Protein 1D7O (pdb70)

Foldseek 3Di:
DDALAQAVAEEEQEDDLDLADLSNLLQLLLVLNHYAAEYEHEQVRPPVRVVCVVVCVCVVSQQHPVRDGGDHNYYHYADLLAADDVRDDVVVCVDPSVVPDDLHHLLSSLVVVCVVPNAGQEYEAEDFDFPPQQDAAVPADPVRQVVRQSGQAVSVVSNCVNRLVRHAALGEYEYEAACLLPDPDPRRHSNNSVNRVNNLQVQLVVCVVSCVVRNYAGEYEHEFQEDAADPDQDDRSNVRQVQLQQFAPDRDGAYSNLVSNVVSCCRGSVVSVDHSYYHYSRSRNVVDDDRPPDPVD

CATH classification: 3.40.50.720

InterPro domains:
  IPR002347 Short-chain dehydrogenase/reductase SDR [PF13561] (188-369)
  IPR002347 Short-chain dehydrogenase/reductase SDR [PR00081] (201-212)
  IPR002347 Short-chain dehydrogenase/reductase SDR [PR00081] (275-294)
  IPR002347 Short-chain dehydrogenase/reductase SDR [PR00081] (297-314)
  IPR002347 Short-chain dehydrogenase/reductase SDR [PR00081] (332-352)
  IPR014358 Enoyl-[acyl-carrier-protein] reductase (NADH) [PTHR43159] (1-382)
  IPR014358 Enoyl-[acyl-carrier-protein] reductase (NADH) [cd05372] (91-372)
  IPR036291 NAD(P)-binding domain superfamily [SSF51735] (90-371)

B-factor: mean 30.5, std 16.6, range [10.89, 100.0]

Nearest PDB structures (foldseek):
  1d7o-assembly1_A  TM=1.003E+00  e=2.156E-63  Brassica napus
  1cwu-assembly1_A  TM=9.772E-01  e=2.150E-55  Brassica napus
  4o1m-assembly2_F  TM=9.729E-01  e=1.787E-46  Toxoplasma gondii
  4q9n-assembly1_D  TM=9.718E-01  e=5.002E-44  Chlamydia trachomatis F/11-96
  2oos-assembly1_A-2  TM=9.674E-01  e=8.104E-38  Plasmodium falciparum

Structure (mmCIF, N/CA/C/O backbone):
data_1D7O
#
_entry.id   1D7O
#
_cell.length_a   70.5
_cell.length_b   70.5
_cell.length_c   118.0
_cell.angle_alpha   90
_cell.angle_beta   90
_cell.angle_gamma   90
#
_symmetry.space_group_name_H-M   'P 42 21 2'
#
loop_
_entity.id
_entity.type
_entity.pdbx_description
1 polymer 'ENOYL-[ACYL-CARRIER PROTEIN] REDUCTASE (NADH) PRECURSOR'
2 non-polymer NICOTINAMIDE-ADENINE-DINUCLEOTIDE
3 non-polymer TRICLOSAN
4 water water
#
loop_
_atom_site.group_PDB
_atom_site.id
_atom_site.type_symbol
_atom_site.label_atom_id
_atom_site.label_alt_id
_atom_site.label_comp_id
_atom_site.label_asym_id
_atom_site.label_entity_id
_atom_site.label_seq_id
_atom_site.pdbx_PDB_ins_code
_atom_site.Cartn_x
_atom_site.Cartn_y
_atom_site.Cartn_z
_atom_site.occupancy
_atom_site.B_iso_or_equiv
_atom_site.auth_seq_id
_atom_site.auth_comp_id
_atom_site.auth_asym_id
_atom_site.auth_atom_id
_atom_site.pdbx_PDB_model_num
ATOM 1 N N . GLY A 1 1 ? 26.184 24.260 63.825 1.00 80.00 11 GLY A N 1
ATOM 2 C CA . GLY A 1 1 ? 27.176 23.207 64.058 1.00 75.34 11 GLY A CA 1
ATOM 3 C C . GLY A 1 1 ? 26.665 21.874 63.519 1.00 63.02 11 GLY A C 1
ATOM 4 O O . GLY A 1 1 ? 27.390 20.861 63.532 1.00 64.31 11 GLY A O 1
ATOM 5 N N . LEU A 1 2 ? 25.459 21.886 63.137 1.00 42.63 12 LEU A N 1
ATOM 6 C CA . LEU A 1 2 ? 24.802 20.712 62.546 1.00 34.06 12 LEU A CA 1
ATOM 7 C C . LEU A 1 2 ? 24.123 21.101 61.240 1.00 33.39 12 LEU A C 1
ATOM 8 O O . LEU A 1 2 ? 22.897 21.271 61.179 1.00 30.06 12 LEU A O 1
ATOM 13 N N . PRO A 1 3 ? 24.871 21.250 60.155 1.00 30.21 13 PRO A N 1
ATOM 14 C CA . PRO A 1 3 ? 24.335 21.655 58.887 1.00 27.93 13 PRO A CA 1
ATOM 15 C C . PRO A 1 3 ? 24.006 20.477 58.033 1.00 23.76 13 PRO A C 1
ATOM 16 O O . PRO A 1 3 ? 24.713 19.428 58.124 1.00 24.32 13 PRO A O 1
ATOM 20 N N . ILE A 1 4 ? 22.959 20.658 57.259 1.00 22.03 14 ILE A N 1
ATOM 21 C CA . ILE A 1 4 ? 22.609 19.701 56.218 1.00 25.47 14 ILE A CA 1
ATOM 22 C C . ILE A 1 4 ? 23.513 20.093 55.060 1.00 28.01 14 ILE A C 1
ATOM 23 O O . ILE A 1 4 ? 23.189 20.992 54.276 1.00 25.06 14 ILE A O 1
ATOM 28 N N . ASP A 1 5 ? 24.642 19.427 55.011 1.00 23.25 15 ASP A N 1
ATOM 29 C CA . ASP A 1 5 ? 25.715 19.759 54.067 1.00 23.74 15 ASP A CA 1
ATOM 30 C C . ASP A 1 5 ? 25.702 18.884 52.811 1.00 29.03 15 ASP A C 1
ATOM 31 O O . ASP A 1 5 ? 26.040 17.695 52.856 1.00 30.35 15 ASP A O 1
ATOM 36 N N . LEU A 1 6 ? 25.336 19.514 51.702 1.00 28.08 16 LEU A N 1
ATOM 37 C CA . LEU A 1 6 ? 25.264 18.839 50.392 1.00 21.97 16 LEU A CA 1
ATOM 38 C C . LEU A 1 6 ? 26.284 19.422 49.404 1.00 34.65 16 LEU A C 1
ATOM 39 O O . LEU A 1 6 ? 26.187 19.216 48.186 1.00 28.52 16 LEU A O 1
ATOM 44 N N . ARG A 1 7 ? 27.247 20.143 49.943 1.00 31.47 17 ARG A N 1
ATOM 45 C CA . ARG A 1 7 ? 28.301 20.770 49.130 1.00 31.88 17 ARG A CA 1
ATOM 46 C C . ARG A 1 7 ? 29.117 19.694 48.408 1.00 31.65 17 ARG A C 1
ATOM 47 O O . ARG A 1 7 ? 29.526 18.691 49.012 1.00 29.16 17 ARG A O 1
ATOM 55 N N . GLY A 1 8 ? 29.343 19.914 47.130 1.00 30.51 18 GLY A N 1
ATOM 56 C CA . GLY A 1 8 ? 30.077 18.939 46.374 1.00 28.80 18 GLY A CA 1
ATOM 57 C C . GLY A 1 8 ? 29.128 17.851 45.901 1.00 34.01 18 GLY A C 1
ATOM 58 O O . GLY A 1 8 ? 29.573 16.924 45.269 1.00 40.08 18 GLY A O 1
ATOM 59 N N . LYS A 1 9 ? 27.834 17.921 46.211 1.00 26.52 19 LYS A N 1
ATOM 60 C CA . LYS A 1 9 ? 26.908 16.873 45.744 1.00 21.80 19 LYS A CA 1
ATOM 61 C C . LYS A 1 9 ? 26.133 17.435 44.568 1.00 28.28 19 LYS A C 1
ATOM 62 O O . LYS A 1 9 ? 25.935 18.645 44.468 1.00 30.90 19 LYS A O 1
ATOM 68 N N . ARG A 1 10 ? 25.653 16.552 43.703 1.00 25.98 20 ARG A N 1
ATOM 69 C CA . ARG A 1 10 ? 24.899 16.966 42.527 1.00 24.06 20 ARG A CA 1
ATOM 70 C C . ARG A 1 10 ? 23.539 16.229 42.546 1.00 28.08 20 ARG A C 1
ATOM 71 O O . ARG A 1 10 ? 23.461 15.012 42.822 1.00 22.74 20 ARG A O 1
ATOM 79 N N . ALA A 1 11 ? 22.474 16.987 42.254 1.00 24.07 21 ALA A N 1
ATOM 80 C CA . ALA A 1 11 ? 21.118 16.452 42.284 1.00 21.36 21 ALA A CA 1
ATOM 81 C C . ALA A 1 11 ? 20.415 16.599 40.960 1.00 27.01 21 ALA A C 1
ATOM 82 O O . ALA A 1 11 ? 20.513 17.620 40.325 1.00 26.47 21 ALA A O 1
ATOM 84 N N . PHE A 1 12 ? 19.692 15.584 40.543 1.00 22.19 22 PHE A N 1
ATOM 85 C CA . PHE A 1 12 ? 18.948 15.736 39.310 1.00 21.25 22 PHE A CA 1
ATOM 86 C C . PHE A 1 12 ? 17.495 15.775 39.776 1.00 26.22 22 PHE A C 1
ATOM 87 O O . PHE A 1 12 ? 17.018 14.803 40.391 1.00 22.59 22 PHE A O 1
ATOM 95 N N . ILE A 1 13 ? 16.796 16.878 39.533 1.00 24.97 23 ILE A N 1
ATOM 96 C CA . ILE A 1 13 ? 15.392 16.976 39.955 1.00 21.06 23 ILE A CA 1
ATOM 97 C C . ILE A 1 13 ? 14.405 16.826 38.793 1.00 25.31 23 ILE A C 1
ATOM 98 O O . ILE A 1 13 ? 14.285 17.717 37.966 1.00 24.55 23 ILE A O 1
ATOM 103 N N . ALA A 1 14 ? 13.704 15.700 38.741 1.00 18.68 24 ALA A N 1
ATOM 104 C CA . ALA A 1 14 ? 12.731 15.445 37.686 1.00 17.96 24 ALA A CA 1
ATOM 105 C C . ALA A 1 14 ? 11.345 15.944 38.080 1.00 28.44 24 ALA A C 1
ATOM 106 O O . ALA A 1 14 ? 10.765 15.536 39.109 1.00 29.13 24 ALA A O 1
ATOM 108 N N . GLY A 1 15 ? 10.802 16.822 37.245 1.00 21.96 25 GLY A N 1
ATOM 109 C CA . GLY A 1 15 ? 9.481 17.362 37.502 1.00 24.58 25 GLY A CA 1
ATOM 110 C C . GLY A 1 15 ? 9.329 18.827 37.867 1.00 30.28 25 GLY A C 1
ATOM 111 O O . GLY A 1 15 ? 8.431 19.147 38.610 1.00 34.87 25 GLY A O 1
ATOM 112 N N . ILE A 1 16 ? 10.192 19.715 37.364 1.00 26.28 26 ILE A N 1
ATOM 113 C CA . ILE A 1 16 ? 10.053 21.137 37.650 1.00 23.11 26 ILE A CA 1
ATOM 114 C C . ILE A 1 16 ? 9.596 21.841 36.362 1.00 27.05 26 ILE A C 1
ATOM 115 O O . ILE A 1 16 ? 10.277 21.761 35.365 1.00 24.26 26 ILE A O 1
ATOM 120 N N . ALA A 1 17 ? 8.476 22.552 36.393 1.00 22.54 27 ALA A N 1
ATOM 121 C CA . ALA A 1 17 ? 7.990 23.230 35.185 1.00 27.38 27 ALA A CA 1
ATOM 122 C C . ALA A 1 17 ? 7.634 24.672 35.477 1.00 31.33 27 ALA A C 1
ATOM 123 O O . ALA A 1 17 ? 7.289 25.458 34.582 1.00 32.03 27 ALA A O 1
ATOM 125 N N . ASP A 1 18 ? 7.705 24.992 36.762 1.00 25.50 28 ASP A N 1
ATOM 126 C CA . ASP A 1 18 ? 7.405 26.319 37.260 1.00 26.88 28 ASP A CA 1
ATOM 127 C C . ASP A 1 18 ? 7.869 26.395 38.737 1.00 28.28 28 ASP A C 1
ATOM 128 O O . ASP A 1 18 ? 8.448 25.458 39.275 1.00 24.64 28 ASP A O 1
ATOM 133 N N . ASP A 1 19 ? 7.638 27.527 39.370 1.00 23.59 29 ASP A N 1
ATOM 134 C CA . ASP A 1 19 ? 8.063 27.689 40.732 1.00 27.55 29 ASP A CA 1
ATOM 135 C C . ASP A 1 19 ? 6.946 27.443 41.729 1.00 28.84 29 ASP A C 1
ATOM 136 O O . ASP A 1 19 ? 7.111 27.806 42.882 1.00 31.74 29 ASP A O 1
ATOM 141 N N . ASN A 1 20 ? 5.796 26.910 41.320 1.00 23.02 30 ASN A N 1
ATOM 142 C CA . ASN A 1 20 ? 4.699 26.717 42.294 1.00 26.62 30 ASN A CA 1
ATOM 143 C C . ASN A 1 20 ? 4.507 25.340 42.903 1.00 28.60 30 ASN A C 1
ATOM 144 O O . ASN A 1 20 ? 3.591 25.160 43.702 1.00 31.42 30 ASN A O 1
ATOM 149 N N . GLY A 1 21 ? 5.280 24.353 42.476 1.00 22.11 31 GLY A N 1
ATOM 150 C CA . GLY A 1 21 ? 5.071 22.994 43.003 1.00 23.55 31 GLY A CA 1
ATOM 151 C C . GLY A 1 21 ? 6.086 22.551 44.040 1.00 25.89 31 GLY A C 1
ATOM 152 O O . GLY A 1 21 ? 6.901 23.332 44.506 1.00 25.42 31 GLY A O 1
ATOM 153 N N . TYR A 1 22 ? 6.038 21.279 44.398 1.00 22.58 32 TYR A N 1
ATOM 154 C CA . TYR A 1 22 ? 6.994 20.783 45.385 1.00 22.61 32 TYR A CA 1
ATOM 155 C C . TYR A 1 22 ? 8.354 20.638 44.784 1.00 22.29 32 TYR A C 1
ATOM 156 O O . TYR A 1 22 ? 9.329 20.757 45.479 1.00 22.91 32 TYR A O 1
ATOM 165 N N . GLY A 1 23 ? 8.422 20.357 43.485 1.00 19.62 33 GLY A N 1
ATOM 166 C CA . GLY A 1 23 ? 9.733 20.171 42.818 1.00 20.95 33 GLY A CA 1
ATOM 167 C C . GLY A 1 23 ? 10.657 21.381 42.993 1.00 20.75 33 GLY A C 1
ATOM 168 O O . GLY A 1 23 ? 11.838 21.247 43.343 1.00 17.05 33 GLY A O 1
ATOM 169 N N . TRP A 1 24 ? 10.087 22.561 42.759 1.00 17.78 34 TRP A N 1
ATOM 170 C CA . TRP A 1 24 ? 10.821 23.813 42.900 1.00 19.84 34 TRP A CA 1
ATOM 171 C C . TRP A 1 24 ? 11.333 23.957 44.341 1.00 21.61 34 TRP A C 1
ATOM 172 O O . TRP A 1 24 ? 12.485 24.315 44.570 1.00 20.20 34 TRP A O 1
ATOM 183 N N . ALA A 1 25 ? 10.462 23.665 45.297 1.00 19.00 35 ALA A N 1
ATOM 184 C CA . ALA A 1 25 ? 10.815 23.775 46.715 1.00 21.60 35 ALA A CA 1
ATOM 185 C C . ALA A 1 25 ? 11.920 22.845 47.140 1.00 24.32 35 ALA A C 1
ATOM 186 O O . ALA A 1 25 ? 12.814 23.219 47.912 1.00 26.50 35 ALA A O 1
ATOM 188 N N . VAL A 1 26 ? 11.902 21.622 46.623 1.00 24.10 36 VAL A N 1
ATOM 189 C CA . VAL A 1 26 ? 12.962 20.682 46.991 1.00 19.40 36 VAL A CA 1
ATOM 190 C C . VAL A 1 26 ? 14.270 21.232 46.425 1.00 21.90 36 VAL A C 1
ATOM 191 O O . VAL A 1 26 ? 15.303 21.219 47.118 1.00 20.19 36 VAL A O 1
ATOM 195 N N . ALA A 1 27 ? 14.218 21.725 45.168 1.00 20.09 37 ALA A N 1
ATOM 196 C CA . ALA A 1 27 ? 15.427 22.267 44.511 1.00 20.62 37 ALA A CA 1
ATOM 197 C C . ALA A 1 27 ? 15.985 23.416 45.328 1.00 19.31 37 ALA A C 1
ATOM 198 O O . ALA A 1 27 ? 17.185 23.501 45.578 1.00 22.43 37 ALA A O 1
ATOM 200 N N . LYS A 1 28 ? 15.093 24.294 45.772 1.00 20.71 38 LYS A N 1
ATOM 201 C CA . LYS A 1 28 ? 15.544 25.410 46.580 1.00 22.78 38 LYS A CA 1
ATOM 202 C C . LYS A 1 28 ? 16.247 24.911 47.826 1.00 23.39 38 LYS A C 1
ATOM 203 O O . LYS A 1 28 ? 17.317 25.403 48.201 1.00 20.98 38 LYS A O 1
ATOM 209 N N . SER A 1 29 ? 15.653 23.914 48.472 1.00 21.48 39 SER A N 1
ATOM 210 C CA . SER A 1 29 ? 16.244 23.381 49.687 1.00 20.29 39 SER A CA 1
ATOM 211 C C . SER A 1 29 ? 17.596 22.757 49.461 1.00 22.14 39 SER A C 1
ATOM 212 O O . SER A 1 29 ? 18.554 22.965 50.243 1.00 23.30 39 SER A O 1
ATOM 215 N N . LEU A 1 30 ? 17.685 21.963 48.411 1.00 16.14 40 LEU A N 1
ATOM 216 C CA . LEU A 1 30 ? 18.960 21.340 48.131 1.00 15.95 40 LEU A CA 1
ATOM 217 C C . LEU A 1 30 ? 19.981 22.401 47.756 1.00 17.71 40 LEU A C 1
ATOM 218 O O . LEU A 1 30 ? 21.155 22.267 48.070 1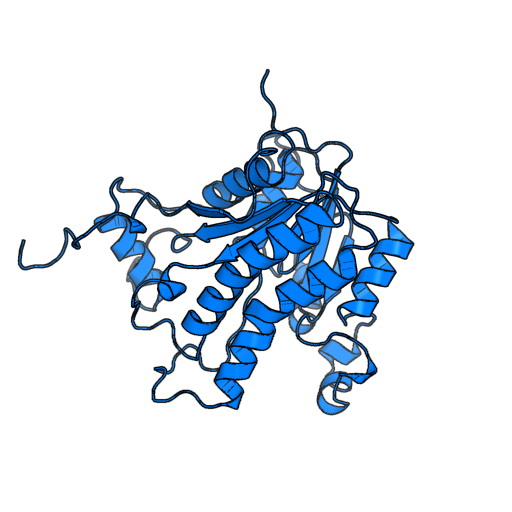.00 16.63 40 LEU A O 1
ATOM 223 N N . ALA A 1 31 ? 19.529 23.438 47.056 1.00 18.14 41 ALA A N 1
ATOM 224 C CA . ALA A 1 31 ? 20.455 24.490 46.658 1.00 18.03 41 ALA A CA 1
ATOM 225 C C . ALA A 1 31 ? 20.899 25.235 47.923 1.00 26.74 41 ALA A C 1
ATOM 226 O O . ALA A 1 31 ? 22.067 25.589 48.047 1.00 24.34 41 ALA A O 1
ATOM 228 N N . ALA A 1 32 ? 20.001 25.429 48.884 1.00 21.74 42 ALA A N 1
ATOM 229 C CA . ALA A 1 32 ? 20.432 26.096 50.088 1.00 20.22 42 ALA A CA 1
ATOM 230 C C . ALA A 1 32 ? 21.457 25.233 50.839 1.00 25.34 42 ALA A C 1
ATOM 231 O O . ALA A 1 32 ? 22.396 25.757 51.418 1.00 26.24 42 ALA A O 1
ATOM 233 N N . ALA A 1 33 ? 21.308 23.909 50.803 1.00 21.31 43 ALA A N 1
ATOM 234 C CA . ALA A 1 33 ? 22.254 23.013 51.491 1.00 19.62 43 ALA A CA 1
ATOM 235 C C . ALA A 1 33 ? 23.597 22.890 50.764 1.00 25.88 43 ALA A C 1
ATOM 236 O O . ALA A 1 33 ? 24.545 22.267 51.260 1.00 28.95 43 ALA A O 1
ATOM 238 N N . GLY A 1 34 ? 23.674 23.475 49.569 1.00 25.17 44 GLY A N 1
ATOM 239 C CA . GLY A 1 34 ? 24.917 23.446 48.782 1.00 23.24 44 GLY A CA 1
ATOM 240 C C . GLY A 1 34 ? 25.013 22.567 47.555 1.00 25.68 44 GLY A C 1
ATOM 241 O O . GLY A 1 34 ? 26.056 22.504 46.931 1.00 28.44 44 GLY A O 1
ATOM 242 N N . ALA A 1 35 ? 23.940 21.881 47.199 1.00 25.75 45 ALA A N 1
ATOM 243 C CA . ALA A 1 35 ? 23.987 21.007 46.033 1.00 21.87 45 ALA A CA 1
ATOM 244 C C . ALA A 1 35 ? 23.943 21.757 44.703 1.00 28.24 45 ALA A C 1
ATOM 245 O O . ALA A 1 35 ? 23.415 22.877 44.607 1.00 21.99 45 ALA A O 1
ATOM 247 N N . GLU A 1 36 ? 24.509 21.106 43.688 1.00 27.09 46 GLU A N 1
ATOM 248 C CA . GLU A 1 36 ? 24.537 21.590 42.305 1.00 25.89 46 GLU A CA 1
ATOM 249 C C . GLU A 1 36 ? 23.224 21.041 41.736 1.00 24.88 46 GLU A C 1
ATOM 250 O O . GLU A 1 36 ? 22.927 19.863 41.831 1.00 25.32 46 GLU A O 1
ATOM 256 N N . ILE A 1 37 ? 22.424 21.922 41.176 1.00 22.42 47 ILE A N 1
ATOM 257 C CA . ILE A 1 37 ? 21.124 21.551 40.681 1.00 19.68 47 ILE A CA 1
ATOM 258 C C . ILE A 1 37 ? 20.927 21.354 39.159 1.00 26.18 47 ILE A C 1
ATOM 259 O O . ILE A 1 37 ? 21.157 22.285 38.372 1.00 25.02 47 ILE A O 1
ATOM 264 N N . LEU A 1 38 ? 20.488 20.151 38.773 1.00 18.95 48 LEU A N 1
ATOM 265 C CA . LEU A 1 38 ? 20.174 19.802 37.383 1.00 21.80 48 LEU A CA 1
ATOM 266 C C . LEU A 1 38 ? 18.658 19.562 37.374 1.00 28.22 48 LEU A C 1
ATOM 267 O O . LEU A 1 38 ? 18.100 18.896 38.269 1.00 25.56 48 LEU A O 1
ATOM 272 N N . VAL A 1 39 ? 17.991 20.056 36.347 1.00 23.69 49 VAL A N 1
ATOM 273 C CA . VAL A 1 39 ? 16.560 19.896 36.274 1.00 24.99 49 VAL A CA 1
ATOM 274 C C . VAL A 1 39 ? 16.081 19.186 35.034 1.00 31.62 49 VAL A C 1
ATOM 275 O O . VAL A 1 39 ? 16.628 19.367 33.935 1.00 27.27 49 VAL A O 1
ATOM 279 N N . GLY A 1 40 ? 15.054 18.367 35.243 1.00 23.81 50 GLY A N 1
ATOM 280 C CA . GLY A 1 40 ? 14.375 17.601 34.190 1.00 20.53 50 GLY A CA 1
ATOM 281 C C . GLY A 1 40 ? 13.014 18.296 33.988 1.00 27.23 50 GLY A C 1
ATOM 282 O O . GLY A 1 40 ? 12.172 18.312 34.902 1.00 26.61 50 GLY A O 1
ATOM 283 N N . THR A 1 41 ? 12.797 18.905 32.824 1.00 21.06 51 THR A N 1
ATOM 284 C CA . THR A 1 41 ? 11.536 19.609 32.549 1.00 19.01 51 THR A CA 1
ATOM 285 C C . THR A 1 41 ? 10.767 18.892 31.479 1.00 24.87 51 THR A C 1
ATOM 286 O O . THR A 1 41 ? 11.337 18.498 30.464 1.00 29.23 51 THR A O 1
ATOM 290 N N . TRP A 1 42 ? 9.481 18.691 31.712 1.00 22.46 52 TRP A N 1
ATOM 291 C CA . TRP A 1 42 ? 8.620 17.979 30.771 1.00 23.49 52 TRP A CA 1
ATOM 292 C C . TRP A 1 42 ? 8.614 18.736 29.460 1.00 29.92 52 TRP A C 1
ATOM 293 O O . TRP A 1 42 ? 8.354 19.946 29.441 1.00 22.62 52 TRP A O 1
ATOM 304 N N . VAL A 1 43 ? 8.888 18.014 28.377 1.00 31.13 53 VAL A N 1
ATOM 305 C CA . VAL A 1 43 ? 8.963 18.619 27.055 1.00 31.06 53 VAL A CA 1
ATOM 306 C C . VAL A 1 43 ? 7.965 19.721 26.692 1.00 31.47 53 VAL A C 1
ATOM 307 O O . VAL A 1 43 ? 8.357 20.812 26.346 1.00 30.59 53 VAL A O 1
ATOM 311 N N . PRO A 1 44 ? 6.673 19.446 26.778 1.00 29.88 54 PRO A N 1
ATOM 312 C CA . PRO A 1 44 ? 5.696 20.453 26.430 1.00 29.81 54 PRO A CA 1
ATOM 313 C C . PRO A 1 44 ? 5.811 21.706 27.282 1.00 41.51 54 PRO A C 1
ATOM 314 O O . PRO A 1 44 ? 5.271 22.765 26.930 1.00 41.40 54 PRO A O 1
ATOM 318 N N . ALA A 1 45 ? 6.472 21.604 28.419 1.00 35.61 55 ALA A N 1
ATOM 319 C CA . ALA A 1 45 ? 6.565 22.779 29.275 1.00 35.82 55 ALA A CA 1
ATOM 320 C C . ALA A 1 45 ? 7.878 23.497 29.185 1.00 30.60 55 ALA A C 1
ATOM 321 O O . ALA A 1 45 ? 8.041 24.600 29.694 1.00 30.19 55 ALA A O 1
ATOM 323 N N . LEU A 1 46 ? 8.818 22.840 28.539 1.00 27.69 56 LEU A N 1
ATOM 324 C CA . LEU A 1 46 ? 10.140 23.359 28.428 1.00 28.44 56 LEU A CA 1
ATOM 325 C C . LEU A 1 46 ? 10.289 24.796 28.016 1.00 36.35 56 LEU A C 1
ATOM 326 O O . LEU A 1 46 ? 11.036 25.565 28.637 1.00 33.36 56 LEU A O 1
ATOM 331 N N . ASN A 1 47 ? 9.599 25.177 26.962 1.00 38.69 57 ASN A N 1
ATOM 332 C CA . ASN A 1 47 ? 9.755 26.546 26.512 1.00 41.45 57 ASN A CA 1
ATOM 333 C C . ASN A 1 47 ? 9.388 27.687 27.434 1.00 41.02 57 ASN A C 1
ATOM 334 O O . ASN A 1 47 ? 10.184 28.574 27.677 1.00 42.32 57 ASN A O 1
ATOM 339 N N . ILE A 1 48 ? 8.181 27.659 27.953 1.00 35.21 58 ILE A N 1
ATOM 340 C CA . ILE A 1 48 ? 7.751 28.708 28.850 1.00 38.01 58 ILE A CA 1
ATOM 341 C C . ILE A 1 48 ? 8.626 28.708 30.106 1.00 36.00 58 ILE A C 1
ATOM 342 O O . ILE A 1 48 ? 8.927 29.783 30.669 1.00 32.51 58 ILE A O 1
ATOM 347 N N . PHE A 1 49 ? 9.046 27.517 30.539 1.00 35.23 59 PHE A N 1
ATOM 348 C CA . PHE A 1 49 ? 9.889 27.440 31.739 1.00 31.69 59 PHE A CA 1
ATOM 349 C C . PHE A 1 49 ? 11.222 28.147 31.539 1.00 32.16 59 PHE A C 1
ATOM 350 O O . PHE A 1 49 ? 11.574 29.080 32.271 1.00 26.33 59 PHE A O 1
ATOM 358 N N . GLU A 1 50 ? 11.972 27.707 30.534 1.00 33.81 60 GLU A N 1
ATOM 359 C CA . GLU A 1 50 ? 13.274 28.323 30.262 1.00 34.73 60 GLU A CA 1
ATOM 360 C C . GLU A 1 50 ? 13.166 29.823 30.008 1.00 31.32 60 GLU A C 1
ATOM 361 O O . GLU A 1 50 ? 14.008 30.607 30.457 1.00 33.93 60 GLU A O 1
ATOM 367 N N . THR A 1 51 ? 12.118 30.228 29.306 1.00 34.46 61 THR A N 1
ATOM 368 C CA . THR A 1 51 ? 11.892 31.648 28.996 1.00 36.52 61 THR A CA 1
ATOM 369 C C . THR A 1 51 ? 11.579 32.519 30.195 1.00 38.53 61 THR A C 1
ATOM 370 O O . THR A 1 51 ? 12.083 33.626 30.326 1.00 37.84 61 THR A O 1
ATOM 374 N N . SER A 1 52 ? 10.715 32.021 31.067 1.00 32.70 62 SER A N 1
ATOM 375 C CA . SER A 1 52 ? 10.355 32.765 32.257 1.00 31.95 62 SER A CA 1
ATOM 376 C C . SER A 1 52 ? 11.602 32.841 33.148 1.00 36.71 62 SER A C 1
ATOM 377 O O . SER A 1 52 ? 11.899 33.854 33.778 1.00 38.14 62 SER A O 1
ATOM 380 N N . LEU A 1 53 ? 12.327 31.733 33.207 1.00 32.76 63 LEU A N 1
ATOM 381 C CA . LEU A 1 53 ? 13.514 31.674 34.005 1.00 29.18 63 LEU A CA 1
ATOM 382 C C . LEU A 1 53 ? 14.437 32.754 33.470 1.00 41.04 63 LEU A C 1
ATOM 383 O O . LEU A 1 53 ? 14.940 33.565 34.237 1.00 42.31 63 LEU A O 1
ATOM 388 N N . ARG A 1 54 ? 14.631 32.795 32.155 1.00 41.86 64 ARG A N 1
ATOM 389 C CA . ARG A 1 54 ? 15.505 33.799 31.509 1.00 44.93 64 ARG A CA 1
ATOM 390 C C . ARG A 1 54 ? 15.118 35.277 31.700 1.00 44.11 64 ARG A C 1
ATOM 391 O O . ARG A 1 54 ? 15.995 36.109 31.911 1.00 50.13 64 ARG A O 1
ATOM 399 N N . ARG A 1 55 ? 13.826 35.590 31.603 1.00 35.08 65 ARG A N 1
ATOM 400 C CA . ARG A 1 55 ? 13.293 36.942 31.781 1.00 35.66 65 ARG A CA 1
ATOM 401 C C . ARG A 1 55 ? 13.306 37.403 33.246 1.00 37.19 65 ARG A C 1
ATOM 402 O O . ARG A 1 55 ? 12.894 38.516 33.568 1.00 38.19 65 ARG A O 1
ATOM 410 N N . GLY A 1 56 ? 13.763 36.518 34.122 1.00 30.55 66 GLY A N 1
ATOM 411 C CA . GLY A 1 56 ? 13.848 36.777 35.546 1.00 29.62 66 GLY A CA 1
ATOM 412 C C . GLY A 1 56 ? 12.475 36.633 36.184 1.00 36.67 66 GLY A C 1
ATOM 413 O O . GLY A 1 56 ? 12.211 37.167 37.282 1.00 34.64 66 GLY A O 1
ATOM 414 N N . LYS A 1 57 ? 11.590 35.923 35.507 1.00 33.45 67 LYS A N 1
ATOM 415 C CA . LYS A 1 57 ? 10.278 35.786 36.098 1.00 35.88 67 LYS A CA 1
ATOM 416 C C . LYS A 1 57 ? 10.262 35.048 37.424 1.00 42.48 67 LYS A C 1
ATOM 417 O O . LYS A 1 57 ? 9.413 35.292 38.250 1.00 46.15 67 LYS A O 1
ATOM 423 N N . PHE A 1 58 ? 11.207 34.160 37.654 1.00 34.96 68 PHE A N 1
ATOM 424 C CA . PHE A 1 58 ? 11.194 33.438 38.919 1.00 32.94 68 PHE A CA 1
ATOM 425 C C . PHE A 1 58 ? 12.169 33.973 39.920 1.00 33.17 68 PHE A C 1
ATOM 426 O O . PHE A 1 58 ? 12.437 33.321 40.919 1.00 31.72 68 PHE A O 1
ATOM 434 N N . ASP A 1 59 ? 12.753 35.121 39.652 1.00 27.34 69 ASP A N 1
ATOM 435 C CA . ASP A 1 59 ? 13.739 35.614 40.592 1.00 28.41 69 ASP A CA 1
ATOM 436 C C . ASP A 1 59 ? 13.355 35.718 42.054 1.00 29.54 69 ASP A C 1
ATOM 437 O O . ASP A 1 59 ? 14.146 35.381 42.923 1.00 30.90 69 ASP A O 1
ATOM 442 N N . GLN A 1 60 ? 12.161 36.199 42.343 1.00 30.32 70 GLN A N 1
ATOM 443 C CA . GLN A 1 60 ? 11.781 36.298 43.745 1.00 34.30 70 GLN A CA 1
ATOM 444 C C . GLN A 1 60 ? 11.706 34.900 44.355 1.00 40.72 70 GLN A C 1
ATOM 445 O O . GLN A 1 60 ? 12.037 34.709 45.529 1.00 39.84 70 GLN A O 1
ATOM 451 N N . SER A 1 61 ? 11.302 33.921 43.544 1.00 35.16 71 SER A N 1
ATOM 452 C CA . SER A 1 61 ? 11.223 32.516 43.976 1.00 33.08 71 SER A CA 1
ATOM 453 C C . SER A 1 61 ? 12.589 31.833 44.117 1.00 31.41 71 SER A C 1
ATOM 454 O O . SER A 1 61 ? 12.674 30.758 44.669 1.00 28.67 71 SER A O 1
ATOM 457 N N . ARG A 1 62 ? 13.644 32.445 43.587 1.00 26.53 72 ARG A N 1
ATOM 458 C CA . ARG A 1 62 ? 14.984 31.873 43.653 1.00 27.73 72 ARG A CA 1
ATOM 459 C C . ARG A 1 62 ? 15.770 32.335 44.838 1.00 28.12 72 ARG A C 1
ATOM 460 O O . ARG A 1 62 ? 16.881 31.870 45.026 1.00 24.84 72 ARG A O 1
ATOM 468 N N . VAL A 1 63 ? 15.218 33.280 45.598 1.00 27.84 73 VAL A N 1
ATOM 469 C CA . VAL A 1 63 ? 15.955 33.809 46.745 1.00 30.18 73 VAL A CA 1
ATOM 470 C C . VAL A 1 63 ? 16.144 32.774 47.856 1.00 32.54 73 VAL A C 1
ATOM 471 O O . VAL A 1 63 ? 15.176 32.219 48.375 1.00 33.34 73 VAL A O 1
ATOM 475 N N . LEU A 1 64 ? 17.394 32.519 48.205 1.00 27.37 74 LEU A N 1
ATOM 476 C CA . LEU A 1 64 ? 17.723 31.571 49.255 1.00 30.25 74 LEU A CA 1
ATOM 477 C C . LEU A 1 64 ? 17.809 32.328 50.578 1.00 49.90 74 LEU A C 1
ATOM 478 O O . LEU A 1 64 ? 17.946 33.545 50.585 1.00 56.29 74 LEU A O 1
ATOM 483 N N . PRO A 1 65 ? 17.755 31.616 51.694 1.00 52.75 75 PRO A N 1
ATOM 484 C CA . PRO A 1 65 ? 17.841 32.238 53.031 1.00 56.61 75 PRO A CA 1
ATOM 485 C C . PRO A 1 65 ? 19.070 33.137 53.037 1.00 59.83 75 PRO A C 1
ATOM 486 O O . PRO A 1 65 ? 19.081 34.276 53.495 1.00 60.94 75 PRO A O 1
ATOM 490 N N . ASP A 1 66 ? 20.105 32.562 52.473 1.00 52.51 76 ASP A N 1
ATOM 491 C CA . ASP A 1 66 ? 21.390 33.150 52.265 1.00 53.15 76 ASP A CA 1
ATOM 492 C C . ASP A 1 66 ? 21.245 34.573 51.726 1.00 60.50 76 ASP A C 1
ATOM 493 O O . ASP A 1 66 ? 22.085 35.422 51.976 1.00 63.94 76 ASP A O 1
ATOM 498 N N . GLY A 1 67 ? 20.176 34.825 50.975 1.00 56.62 77 GLY A N 1
ATOM 499 C CA . GLY A 1 67 ? 19.931 36.127 50.352 1.00 54.57 77 GLY A CA 1
ATOM 500 C C . GLY A 1 67 ? 20.295 35.977 48.867 1.00 54.62 77 GLY A C 1
ATOM 501 O O . GLY A 1 67 ? 19.781 36.678 47.990 1.00 54.69 77 GLY A O 1
ATOM 502 N N . SER A 1 68 ? 21.182 35.032 48.587 1.00 49.25 78 SER A N 1
ATOM 503 C CA . SER A 1 68 ? 21.574 34.772 47.206 1.00 48.09 78 SER A CA 1
ATOM 504 C C . SER A 1 68 ? 20.463 34.041 46.443 1.00 38.35 78 SER A C 1
ATOM 505 O O . SER A 1 68 ? 19.481 33.562 47.011 1.00 35.77 78 SER A O 1
ATOM 508 N N . LEU A 1 69 ? 20.608 33.992 45.136 1.00 34.55 79 LEU A N 1
ATOM 509 C CA . LEU A 1 69 ? 19.615 33.335 44.313 1.00 36.04 79 LEU A CA 1
ATOM 510 C C . LEU A 1 69 ? 20.024 31.926 43.912 1.00 41.06 79 LEU A C 1
ATOM 511 O O . LEU A 1 69 ? 21.203 31.639 43.665 1.00 44.70 79 LEU A O 1
ATOM 516 N N . MET A 1 70 ? 19.045 31.045 43.830 1.00 31.16 80 MET A N 1
ATOM 517 C CA . MET A 1 70 ? 19.333 29.680 43.445 1.00 29.64 80 MET A CA 1
ATOM 518 C C . MET A 1 70 ? 19.818 29.569 41.990 1.00 34.18 80 MET A C 1
ATOM 519 O O . MET A 1 70 ? 19.258 30.196 41.079 1.00 27.73 80 MET A O 1
ATOM 524 N N . GLU A 1 71 ? 20.824 28.738 41.752 1.00 33.11 81 GLU A N 1
ATOM 525 C CA . GLU A 1 71 ? 21.283 28.555 40.374 1.00 32.71 81 GLU A CA 1
ATOM 526 C C . GLU A 1 71 ? 20.900 27.174 39.861 1.00 28.39 81 GLU A C 1
ATOM 527 O O . GLU A 1 71 ? 21.105 26.175 40.523 1.00 29.64 81 GLU A O 1
ATOM 529 N N . ILE A 1 72 ? 20.312 27.132 38.687 1.00 27.24 82 ILE A N 1
ATOM 530 C CA . ILE A 1 72 ? 19.941 25.877 38.077 1.00 26.17 82 ILE A CA 1
ATOM 531 C C . ILE A 1 72 ? 21.095 25.687 37.086 1.00 34.35 82 ILE A C 1
ATOM 532 O O . ILE A 1 72 ? 21.235 26.420 36.098 1.00 35.17 82 ILE A O 1
ATOM 537 N N . LYS A 1 73 ? 21.953 24.720 37.356 1.00 34.91 83 LYS A N 1
ATOM 538 C CA . LYS A 1 73 ? 23.116 24.475 36.498 1.00 32.63 83 LYS A CA 1
ATOM 539 C C . LYS A 1 73 ? 22.725 24.089 35.037 1.00 43.14 83 LYS A C 1
ATOM 540 O O . LYS A 1 73 ? 23.377 24.517 34.071 1.00 36.79 83 LYS A O 1
ATOM 546 N N . LYS A 1 74 ? 21.641 23.328 34.868 1.00 33.60 84 LYS A N 1
ATOM 547 C CA . LYS A 1 74 ? 21.203 22.931 33.529 1.00 30.80 84 LYS A CA 1
ATOM 548 C C . LYS A 1 74 ? 19.809 22.325 33.489 1.00 31.74 84 LYS A C 1
ATOM 549 O O . LYS A 1 74 ? 19.439 21.539 34.350 1.00 31.90 84 LYS A O 1
ATOM 555 N N . VAL A 1 75 ? 19.038 22.707 32.486 1.00 26.09 85 VAL A N 1
ATOM 556 C CA . VAL A 1 75 ? 17.687 22.194 32.338 1.00 25.33 85 VAL A CA 1
ATOM 557 C C . VAL A 1 75 ? 17.705 21.161 31.241 1.00 34.58 85 VAL A C 1
ATOM 558 O O . VAL A 1 75 ? 18.212 21.434 30.146 1.00 34.13 85 VAL A O 1
ATOM 562 N N . TYR A 1 76 ? 17.179 19.971 31.524 1.00 26.09 86 TYR A N 1
ATOM 563 C CA . TYR A 1 76 ? 17.153 18.908 30.535 1.00 22.53 86 TYR A CA 1
ATOM 564 C C . TYR A 1 76 ? 15.730 18.612 30.137 1.00 34.03 86 TYR A C 1
ATOM 565 O O . TYR A 1 76 ? 14.912 18.395 31.016 1.00 31.15 86 TYR A O 1
ATOM 574 N N . PRO A 1 77 ? 15.418 18.555 28.835 1.00 32.22 87 PRO A N 1
ATOM 575 C CA . PRO A 1 77 ? 14.028 18.239 28.446 1.00 25.26 87 PRO A CA 1
ATOM 576 C C . PRO A 1 77 ? 13.850 16.773 28.802 1.00 24.20 87 PRO A C 1
ATOM 577 O O . PRO A 1 77 ? 14.798 16.001 28.760 1.00 26.95 87 PRO A O 1
ATOM 581 N N . LEU A 1 78 ? 12.646 16.383 29.177 1.00 21.78 88 LEU A N 1
ATOM 582 C CA . LEU A 1 78 ? 12.431 15.001 29.540 1.00 22.57 88 LEU A CA 1
ATOM 583 C C . LEU A 1 78 ? 10.969 14.635 29.468 1.00 24.11 88 LEU A C 1
ATOM 584 O O . LEU A 1 78 ? 10.095 15.457 29.792 1.00 25.08 88 LEU A O 1
ATOM 589 N N . ASP A 1 79 ? 10.704 13.392 29.053 1.00 23.29 89 ASP A N 1
ATOM 590 C CA . ASP A 1 79 ? 9.340 12.865 29.049 1.00 22.68 89 ASP A CA 1
ATOM 591 C C . ASP A 1 79 ? 9.523 11.455 29.615 1.00 26.13 89 ASP A C 1
ATOM 592 O O . ASP A 1 79 ? 9.969 10.529 28.941 1.00 24.03 89 ASP A O 1
ATOM 597 N N . ALA A 1 80 ? 9.215 11.353 30.910 1.00 24.12 90 ALA A N 1
ATOM 598 C CA . ALA A 1 80 ? 9.374 10.129 31.677 1.00 24.08 90 ALA A CA 1
ATOM 599 C C . ALA A 1 80 ? 8.438 8.983 31.379 1.00 23.18 90 ALA A C 1
ATOM 600 O O . ALA A 1 80 ? 8.472 7.954 32.055 1.00 23.85 90 ALA A O 1
ATOM 602 N N . VAL A 1 81 ? 7.607 9.147 30.362 1.00 18.12 91 VAL A N 1
ATOM 603 C CA . VAL A 1 81 ? 6.730 8.061 29.985 1.00 18.87 91 VAL A CA 1
ATOM 604 C C . VAL A 1 81 ? 7.472 7.302 28.882 1.00 19.73 91 VAL A C 1
ATOM 605 O O . VAL A 1 81 ? 7.085 6.221 28.533 1.00 26.69 91 VAL A O 1
ATOM 609 N N . PHE A 1 82 ? 8.544 7.865 28.311 1.00 19.42 92 PHE A N 1
ATOM 610 C CA . PHE A 1 82 ? 9.277 7.134 27.256 1.00 20.92 92 PHE A CA 1
ATOM 611 C C . PHE A 1 82 ? 10.686 6.731 27.674 1.00 20.59 92 PHE A C 1
ATOM 612 O O . PHE A 1 82 ? 11.500 7.585 28.014 1.00 24.86 92 PHE A O 1
ATOM 620 N N . ASP A 1 83 ? 10.997 5.446 27.662 1.00 20.99 93 ASP A N 1
ATOM 621 C CA . ASP A 1 83 ? 12.348 5.031 28.090 1.00 21.33 93 ASP A CA 1
ATOM 622 C C . ASP A 1 83 ? 13.448 5.199 27.058 1.00 29.91 93 ASP A C 1
ATOM 623 O O . ASP A 1 83 ? 14.580 5.619 27.381 1.00 26.96 93 ASP A O 1
ATOM 628 N N . ASN A 1 84 ? 13.108 4.881 25.815 1.00 32.36 94 ASN A N 1
ATOM 629 C CA . ASN A 1 84 ? 14.073 4.981 24.723 1.00 35.28 94 ASN A CA 1
ATOM 630 C C . ASN A 1 84 ? 13.410 5.413 23.462 1.00 33.40 94 ASN A C 1
ATOM 631 O O . ASN A 1 84 ? 12.208 5.268 23.272 1.00 30.08 94 ASN A O 1
ATOM 636 N N . PRO A 1 85 ? 14.234 5.966 22.598 1.00 33.23 95 PRO A N 1
ATOM 637 C CA . PRO A 1 85 ? 13.775 6.523 21.336 1.00 35.32 95 PRO A CA 1
ATOM 638 C C . PRO A 1 85 ? 12.836 5.637 20.569 1.00 32.93 95 PRO A C 1
ATOM 639 O O . PRO A 1 85 ? 11.793 6.096 20.079 1.00 35.93 95 PRO A O 1
ATOM 643 N N . GLU A 1 86 ? 13.164 4.359 20.491 1.00 27.86 96 GLU A N 1
ATOM 644 C CA . GLU A 1 86 ? 12.275 3.500 19.764 1.00 30.70 96 GLU A CA 1
ATOM 645 C C . GLU A 1 86 ? 10.910 3.364 20.389 1.00 40.92 96 GLU A C 1
ATOM 646 O O . GLU A 1 86 ? 10.012 2.805 19.777 1.00 45.71 96 GLU A O 1
ATOM 652 N N . ASP A 1 87 ? 10.738 3.861 21.606 1.00 34.85 97 ASP A N 1
ATOM 653 C CA . ASP A 1 87 ? 9.434 3.764 22.255 1.00 34.24 97 ASP A CA 1
ATOM 654 C C . ASP A 1 87 ? 8.459 4.850 21.853 1.00 35.28 97 ASP A C 1
ATOM 655 O O . ASP A 1 87 ? 7.259 4.736 22.098 1.00 33.63 97 ASP A O 1
ATOM 660 N N . VAL A 1 88 ? 8.969 5.924 21.270 1.00 32.82 98 VAL A N 1
ATOM 661 C CA . VAL A 1 88 ? 8.109 7.029 20.891 1.00 31.47 98 VAL A CA 1
ATOM 662 C C . VAL A 1 88 ? 7.351 6.873 19.567 1.00 46.95 98 VAL A C 1
ATOM 663 O O . VAL A 1 88 ? 7.929 6.528 18.541 1.00 52.39 98 VAL A O 1
ATOM 667 N N . PRO A 1 89 ? 6.062 7.162 19.592 1.00 47.61 99 PRO A N 1
ATOM 668 C CA . PRO A 1 89 ? 5.240 7.078 18.399 1.00 48.65 99 PRO A CA 1
ATOM 669 C C . PRO A 1 89 ? 5.559 8.325 17.575 1.00 61.90 99 PRO A C 1
ATOM 670 O O . PRO A 1 89 ? 5.753 9.407 18.155 1.00 54.04 99 PRO A O 1
ATOM 674 N N . GLU A 1 90 ? 5.619 8.172 16.243 1.00 70.59 100 GLU A N 1
ATOM 675 C CA . GLU A 1 90 ? 5.917 9.294 15.335 1.00 71.24 100 GLU A CA 1
ATOM 676 C C . GLU A 1 90 ? 4.848 10.334 15.582 1.00 59.79 100 GLU A C 1
ATOM 677 O O . GLU A 1 90 ? 5.079 11.525 15.414 1.00 54.64 100 GLU A O 1
ATOM 679 N N . ASP A 1 91 ? 3.688 9.847 16.007 1.00 50.12 101 ASP A N 1
ATOM 680 C CA . ASP A 1 91 ? 2.579 10.699 16.316 1.00 52.94 101 ASP A CA 1
ATOM 681 C C . ASP A 1 91 ? 3.124 11.745 17.308 1.00 70.06 101 ASP A C 1
ATOM 682 O O . ASP A 1 91 ? 2.896 12.947 17.138 1.00 75.98 101 ASP A O 1
ATOM 684 N N . VAL A 1 92 ? 3.844 11.289 18.345 1.00 61.20 102 VAL A N 1
ATOM 685 C CA . VAL A 1 92 ? 4.429 12.173 19.358 1.00 54.38 102 VAL A CA 1
ATOM 686 C C . VAL A 1 92 ? 5.675 12.877 18.837 1.00 47.82 102 VAL A C 1
ATOM 687 O O . VAL A 1 92 ? 5.835 14.098 18.994 1.00 38.54 102 VAL A O 1
ATOM 691 N N . LYS A 1 93 ? 6.555 12.093 18.215 1.00 48.79 103 LYS A N 1
ATOM 692 C CA . LYS A 1 93 ? 7.807 12.613 17.662 1.00 54.38 103 LYS A CA 1
ATOM 693 C C . LYS A 1 93 ? 7.539 13.852 16.807 1.00 61.36 103 LYS A C 1
ATOM 694 O O . LYS A 1 93 ? 8.267 14.861 16.849 1.00 57.53 103 LYS A O 1
ATOM 696 N N . ALA A 1 94 ? 6.472 13.740 16.030 1.00 59.10 104 ALA A N 1
ATOM 697 C CA . ALA A 1 94 ? 6.044 14.785 15.131 1.00 61.08 104 ALA A CA 1
ATOM 698 C C . ALA A 1 94 ? 5.396 16.026 15.765 1.00 70.91 104 ALA A C 1
ATOM 699 O O . ALA A 1 94 ? 5.277 17.064 15.106 1.00 77.41 104 ALA A O 1
ATOM 701 N N . ASN A 1 95 ? 4.968 15.954 17.022 1.00 59.58 105 ASN A N 1
ATOM 702 C CA . ASN A 1 95 ? 4.375 17.145 17.614 1.00 54.93 105 ASN A CA 1
ATOM 703 C C . ASN A 1 95 ? 5.450 18.224 17.714 1.00 61.98 105 ASN A C 1
ATOM 704 O O . ASN A 1 95 ? 6.602 17.950 18.076 1.00 58.23 105 ASN A O 1
ATOM 709 N N . LYS A 1 96 ? 5.063 19.452 17.385 1.00 66.37 106 LYS A N 1
ATOM 710 C CA . LYS A 1 96 ? 5.977 20.586 17.412 1.00 69.65 106 LYS A CA 1
ATOM 711 C C . LYS A 1 96 ? 6.871 20.651 18.646 1.00 78.09 106 LYS A C 1
ATOM 712 O O . LYS A 1 96 ? 8.101 20.812 18.537 1.00 82.23 106 LYS A O 1
ATOM 714 N N . ARG A 1 97 ? 6.253 20.534 19.820 1.00 68.14 107 ARG A N 1
ATOM 715 C CA . ARG A 1 97 ? 6.998 20.566 21.079 1.00 61.50 107 ARG A CA 1
ATOM 716 C C . ARG A 1 97 ? 8.098 19.489 21.105 1.00 55.91 107 ARG A C 1
ATOM 717 O O . ARG A 1 97 ? 9.295 19.771 21.242 1.00 54.32 107 ARG A O 1
ATOM 719 N N . TYR A 1 98 ? 7.692 18.242 20.951 1.00 43.96 108 TYR A N 1
ATOM 720 C CA . TYR A 1 98 ? 8.677 17.192 20.963 1.00 46.81 108 TYR A CA 1
ATOM 721 C C . TYR A 1 98 ? 9.599 17.351 19.813 1.00 61.63 108 TYR A C 1
ATOM 722 O O . TYR A 1 98 ? 10.741 16.910 19.874 1.00 60.95 108 TYR A O 1
ATOM 731 N N . ALA A 1 99 ? 9.080 18.000 18.773 1.00 69.07 109 ALA A N 1
ATOM 732 C CA . ALA A 1 99 ? 9.825 18.269 17.542 1.00 71.92 109 ALA A CA 1
ATOM 733 C C . ALA A 1 99 ? 10.982 19.247 17.782 1.00 68.07 109 ALA A C 1
ATOM 734 O O . ALA A 1 99 ? 12.100 19.063 17.263 1.00 63.11 109 ALA A O 1
ATOM 736 N N . GLY A 1 100 ? 10.691 20.274 18.580 1.00 61.26 110 GLY A N 1
ATOM 737 C CA . GLY A 1 100 ? 11.659 21.307 18.919 1.00 59.76 110 GLY A CA 1
ATOM 738 C C . GLY A 1 100 ? 12.835 20.935 19.819 1.00 59.57 110 GLY A C 1
ATOM 739 O O . GLY A 1 100 ? 13.751 21.731 19.979 1.00 67.45 110 GLY A O 1
ATOM 740 N N . SER A 1 101 ? 12.854 19.756 20.422 1.00 43.57 111 SER A N 1
ATOM 741 C CA . SER A 1 101 ? 13.996 19.476 21.289 1.00 42.19 111 SER A CA 1
ATOM 742 C C . SER A 1 101 ? 14.374 18.059 21.112 1.00 38.80 111 SER A C 1
ATOM 743 O O . SER A 1 101 ? 13.711 17.344 20.368 1.00 44.80 111 SER A O 1
ATOM 746 N N . SER A 1 102 ? 15.433 17.640 21.788 1.00 32.65 112 SER A N 1
ATOM 747 C CA . SER A 1 102 ? 15.875 16.262 21.639 1.00 36.17 112 SER A CA 1
ATOM 748 C C . SER A 1 102 ? 16.431 15.667 22.907 1.00 36.72 112 SER A C 1
ATOM 749 O O . SER A 1 102 ? 16.511 16.344 23.938 1.00 34.16 112 SER A O 1
ATOM 752 N N . ASN A 1 103 ? 16.803 14.392 22.803 1.00 33.67 113 ASN A N 1
ATOM 753 C CA . ASN A 1 103 ? 17.394 13.661 23.917 1.00 38.89 113 ASN A CA 1
ATOM 754 C C . ASN A 1 103 ? 16.514 13.603 25.176 1.00 39.77 113 ASN A C 1
ATOM 755 O O . ASN A 1 103 ? 17.004 13.507 26.294 1.00 37.53 113 ASN A O 1
ATOM 760 N N . TRP A 1 104 ? 15.214 13.676 24.966 1.00 31.58 114 TRP A N 1
ATOM 761 C CA . TRP A 1 104 ? 14.280 13.656 26.049 1.00 31.66 114 TRP A CA 1
ATOM 762 C C . TRP A 1 104 ? 13.724 12.331 26.576 1.00 31.74 114 TRP A C 1
ATOM 763 O O . TRP A 1 104 ? 12.852 12.362 27.460 1.00 28.76 114 TRP A O 1
ATOM 774 N N . THR A 1 105 ? 14.168 11.188 26.049 1.00 24.62 115 THR A N 1
ATOM 775 C CA . THR A 1 105 ? 13.651 9.934 26.607 1.00 27.09 115 THR A CA 1
ATOM 776 C C . THR A 1 105 ? 14.515 9.695 27.865 1.00 28.45 115 THR A C 1
ATOM 777 O O . THR A 1 105 ? 15.602 10.293 28.004 1.00 23.62 115 THR A O 1
ATOM 781 N N . VAL A 1 106 ? 14.055 8.842 28.781 1.00 25.99 116 VAL A N 1
ATOM 782 C CA . VAL A 1 106 ? 14.840 8.617 29.993 1.00 24.23 116 VAL A CA 1
ATOM 783 C C . VAL A 1 106 ? 16.267 8.134 29.704 1.00 23.22 116 VAL A C 1
ATOM 784 O O . VAL A 1 106 ? 17.256 8.659 30.234 1.00 21.78 116 VAL A O 1
ATOM 788 N N . GLN A 1 107 ? 16.385 7.138 28.838 1.00 21.06 117 GLN A N 1
ATOM 789 C CA . GLN A 1 107 ? 17.714 6.653 28.505 1.00 23.51 117 GLN A CA 1
ATOM 790 C C . GLN A 1 107 ? 18.633 7.775 27.961 1.00 29.34 117 GLN A C 1
ATOM 791 O O . GLN A 1 107 ? 19.823 7.843 28.281 1.00 27.32 117 GLN A O 1
ATOM 797 N N . GLU A 1 108 ? 18.083 8.659 27.138 1.00 27.73 118 GLU A N 1
ATOM 798 C CA . GLU A 1 108 ? 18.863 9.750 26.551 1.00 28.89 118 GLU A CA 1
ATOM 799 C C . GLU A 1 108 ? 19.286 10.832 27.524 1.00 34.38 118 GLU A C 1
ATOM 800 O O . GLU A 1 108 ? 20.427 11.308 27.480 1.00 29.38 118 GLU A O 1
ATOM 806 N N . ALA A 1 109 ? 18.356 11.217 28.399 1.00 28.33 119 ALA A N 1
ATOM 807 C CA . ALA A 1 109 ? 18.639 12.246 29.390 1.00 22.36 119 ALA A CA 1
ATOM 808 C C . ALA A 1 109 ? 19.754 11.716 30.292 1.00 22.78 119 ALA A C 1
ATOM 809 O O . ALA A 1 109 ? 20.734 12.433 30.633 1.00 25.01 119 ALA A O 1
ATOM 811 N N . ALA A 1 110 ? 19.631 10.451 30.678 1.00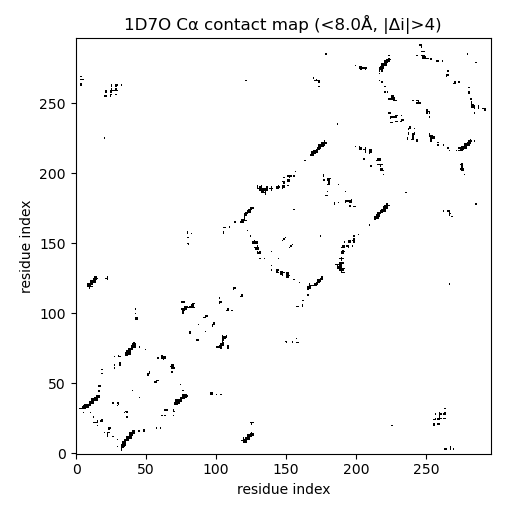 23.61 120 ALA A N 1
ATOM 812 C CA . ALA A 1 110 ? 20.669 9.870 31.553 1.00 23.41 120 ALA A CA 1
ATOM 813 C C . ALA A 1 110 ? 22.010 9.875 30.868 1.00 34.26 120 ALA A C 1
ATOM 814 O O . ALA A 1 110 ? 23.011 10.186 31.496 1.00 32.66 120 ALA A O 1
ATOM 816 N N . GLU A 1 111 ? 22.060 9.551 29.587 1.00 36.56 121 GLU A N 1
ATOM 817 C CA . GLU A 1 111 ? 23.363 9.571 28.910 1.00 34.74 121 GLU A CA 1
ATOM 818 C C . GLU A 1 111 ? 23.881 11.012 28.829 1.00 30.11 121 GLU A C 1
ATOM 819 O O . GLU A 1 111 ? 25.078 11.246 28.977 1.00 33.88 121 GLU A O 1
ATOM 821 N N . CYS A 1 112 ? 23.002 11.988 28.607 1.00 27.05 122 CYS A N 1
ATOM 822 C CA . CYS A 1 112 ? 23.478 13.367 28.542 1.00 25.83 122 CYS A CA 1
ATOM 823 C C . CYS A 1 112 ? 24.053 13.793 29.878 1.00 33.06 122 CYS A C 1
ATOM 824 O O . CYS A 1 112 ? 25.101 14.427 29.921 1.00 31.25 122 CYS A O 1
ATOM 827 N N . VAL A 1 113 ? 23.388 13.450 30.975 1.00 28.91 123 VAL A N 1
ATOM 828 C CA . VAL A 1 113 ? 23.948 13.871 32.259 1.00 26.75 123 VAL A CA 1
ATOM 829 C C . VAL A 1 113 ? 25.330 13.230 32.475 1.00 26.69 123 VAL A C 1
ATOM 830 O O . VAL A 1 113 ? 26.275 13.858 32.978 1.00 29.53 123 VAL A O 1
ATOM 834 N N . ARG A 1 114 ? 25.447 11.973 32.069 1.00 29.31 124 ARG A N 1
ATOM 835 C CA . ARG A 1 114 ? 26.711 11.240 32.216 1.00 31.19 124 ARG A CA 1
ATOM 836 C C . ARG A 1 114 ? 27.792 11.967 31.438 1.00 35.23 124 ARG A C 1
ATOM 837 O O . ARG A 1 114 ? 28.884 12.208 31.960 1.00 31.12 124 ARG A O 1
ATOM 845 N N . GLN A 1 115 ? 27.458 12.317 30.197 1.00 28.25 125 GLN A N 1
ATOM 846 C CA . GLN A 1 115 ? 28.383 13.007 29.321 1.00 31.67 125 GLN A CA 1
ATOM 847 C C . GLN A 1 115 ? 28.697 14.368 29.904 1.00 40.67 125 GLN A C 1
ATOM 848 O O . GLN A 1 115 ? 29.843 14.775 29.927 1.00 39.80 125 GLN A O 1
ATOM 850 N N . ASP A 1 116 ? 27.690 15.079 30.388 1.00 35.53 126 ASP A N 1
ATOM 851 C CA . ASP A 1 116 ? 27.917 16.402 30.944 1.00 30.13 126 ASP A CA 1
ATOM 852 C C . ASP A 1 116 ? 28.538 16.555 32.304 1.00 37.25 126 ASP A C 1
ATOM 853 O O . ASP A 1 116 ? 29.223 17.555 32.556 1.00 39.21 126 ASP A O 1
ATOM 858 N N . PHE A 1 117 ? 28.271 15.611 33.197 1.00 27.79 127 PHE A N 1
ATOM 859 C CA . PHE A 1 117 ? 28.781 15.741 34.566 1.00 29.28 127 PHE A CA 1
ATOM 860 C C . PHE A 1 117 ? 29.387 14.460 35.093 1.00 35.35 127 PHE A C 1
ATOM 861 O O . PHE A 1 117 ? 30.105 14.473 36.090 1.00 38.54 127 PHE A O 1
ATOM 869 N N . GLY A 1 118 ? 29.114 13.349 34.419 1.00 34.46 128 GLY A N 1
ATOM 870 C CA . GLY A 1 118 ? 29.674 12.072 34.847 1.00 35.02 128 GLY A CA 1
ATOM 871 C C . GLY A 1 118 ? 28.983 11.319 35.978 1.00 33.71 128 GLY A C 1
ATOM 872 O O . GLY A 1 118 ? 28.910 10.083 35.938 1.00 30.39 128 GLY A O 1
ATOM 873 N N . SER A 1 119 ? 28.473 12.048 36.972 1.00 35.89 129 SER A N 1
ATOM 874 C CA . SER A 1 119 ? 27.790 11.412 38.115 1.00 34.94 129 SER A CA 1
ATOM 875 C C . SER A 1 119 ? 26.853 12.326 38.903 1.00 31.44 129 SER A C 1
ATOM 876 O O . SER A 1 119 ? 26.905 13.533 38.795 1.00 29.98 129 SER A O 1
ATOM 879 N N . ILE A 1 120 ? 25.991 11.731 39.715 1.00 24.94 130 ILE A N 1
ATOM 880 C CA . ILE A 1 120 ? 25.107 12.542 40.497 1.00 23.36 130 ILE A CA 1
ATOM 881 C C . ILE A 1 120 ? 25.053 11.821 41.821 1.00 22.02 130 ILE A C 1
ATOM 882 O O . ILE A 1 120 ? 25.459 10.666 41.930 1.00 21.00 130 ILE A O 1
ATOM 887 N N . ASP A 1 121 ? 24.577 12.534 42.832 1.00 21.93 131 ASP A N 1
ATOM 888 C CA . ASP A 1 121 ? 24.465 11.964 44.159 1.00 18.86 131 ASP A CA 1
ATOM 889 C C . ASP A 1 121 ? 23.017 11.802 44.594 1.00 25.17 131 ASP A C 1
ATOM 890 O O . ASP A 1 121 ? 22.680 10.881 45.350 1.00 25.48 131 ASP A O 1
ATOM 895 N N . ILE A 1 122 ? 22.161 12.684 44.091 1.00 15.14 132 ILE A N 1
ATOM 896 C CA . ILE A 1 122 ? 20.760 12.689 44.487 1.00 16.74 132 ILE A CA 1
ATOM 897 C C . ILE A 1 122 ? 19.766 12.715 43.337 1.00 21.19 132 ILE A C 1
ATOM 898 O O . ILE A 1 122 ? 19.909 13.462 42.356 1.00 22.42 132 ILE A O 1
ATOM 903 N N . LEU A 1 123 ? 18.765 11.855 43.454 1.00 15.72 133 LEU A N 1
ATOM 904 C CA . LEU A 1 123 ? 17.714 11.769 42.441 1.00 15.98 133 LEU A CA 1
ATOM 905 C C . LEU A 1 123 ? 16.393 12.138 43.100 1.00 21.44 133 LEU A C 1
ATOM 906 O O . LEU A 1 123 ? 15.987 11.488 44.065 1.00 20.55 133 LEU A O 1
ATOM 911 N N . VAL A 1 124 ? 15.728 13.168 42.589 1.00 12.41 134 VAL A N 1
ATOM 912 C CA . VAL A 1 124 ? 14.464 13.579 43.141 1.00 14.33 134 VAL A CA 1
ATOM 913 C C . VAL A 1 124 ? 13.395 13.403 42.059 1.00 23.87 134 VAL A C 1
ATOM 914 O O . VAL A 1 124 ? 13.553 13.924 40.952 1.00 19.90 134 VAL A O 1
ATOM 918 N N . HIS A 1 125 ? 12.318 12.680 42.379 1.00 16.33 135 HIS A N 1
ATOM 919 C CA . HIS A 1 125 ? 11.194 12.433 41.467 1.00 14.67 135 HIS A CA 1
ATOM 920 C C . HIS A 1 125 ? 10.043 13.250 42.027 1.00 23.09 135 HIS A C 1
ATOM 921 O O . HIS A 1 125 ? 9.593 13.050 43.152 1.00 18.28 135 HIS A O 1
ATOM 928 N N . SER A 1 126 ? 9.565 14.179 41.227 1.00 18.50 136 SER A N 1
ATOM 929 C CA . SER A 1 126 ? 8.505 15.021 41.675 1.00 16.58 136 SER A CA 1
ATOM 930 C C . SER A 1 126 ? 7.568 15.206 40.521 1.00 22.05 136 SER A C 1
ATOM 931 O O . SER A 1 126 ? 7.297 16.304 40.080 1.00 25.10 136 SER A O 1
ATOM 934 N N . LEU A 1 127 ? 7.074 14.112 40.007 1.00 24.18 137 LEU A N 1
ATOM 935 C CA . LEU A 1 127 ? 6.182 14.235 38.886 1.00 25.22 137 LEU A CA 1
ATOM 936 C C . LEU A 1 127 ? 5.062 13.205 38.944 1.00 25.46 137 LEU A C 1
ATOM 937 O O . LEU A 1 127 ? 5.174 12.165 39.589 1.00 20.97 137 LEU A O 1
ATOM 942 N N . ALA A 1 128 ? 3.961 13.527 38.274 1.00 20.23 138 ALA A N 1
ATOM 943 C CA . ALA A 1 128 ? 2.819 12.667 38.225 1.00 15.75 138 ALA A CA 1
ATOM 944 C C . ALA A 1 128 ? 1.946 13.159 37.085 1.00 24.19 138 ALA A C 1
ATOM 945 O O . ALA A 1 128 ? 2.031 14.314 36.658 1.00 22.41 138 ALA A O 1
ATOM 947 N N . ASN A 1 129 ? 1.073 12.297 36.604 1.00 19.83 139 ASN A N 1
ATOM 948 C CA . ASN A 1 129 ? 0.199 12.726 35.531 1.00 20.66 139 ASN A CA 1
ATOM 949 C C . ASN A 1 129 ? -0.867 11.665 35.423 1.00 24.01 139 ASN A C 1
ATOM 950 O O . ASN A 1 129 ? -0.571 10.494 35.569 1.00 21.53 139 ASN A O 1
ATOM 955 N N . GLY A 1 130 ? -2.111 12.063 35.198 1.00 23.10 140 GLY A N 1
ATOM 956 C CA . GLY A 1 130 ? -3.177 11.085 35.099 1.00 25.35 140 GLY A CA 1
ATOM 957 C C . GLY A 1 130 ? -4.334 11.752 34.394 1.00 27.96 140 GLY A C 1
ATOM 958 O O . GLY A 1 130 ? -5.065 12.566 34.959 1.00 29.35 140 GLY A O 1
ATOM 959 N N . PRO A 1 131 ? -4.487 11.370 33.142 1.00 27.29 141 PRO A N 1
ATOM 960 C CA . PRO A 1 131 ? -5.549 11.881 32.280 1.00 29.71 141 PRO A CA 1
ATOM 961 C C . PRO A 1 131 ? -6.982 11.755 32.808 1.00 28.59 141 PRO A C 1
ATOM 962 O O . PRO A 1 131 ? -7.803 12.631 32.530 1.00 29.42 141 PRO A O 1
ATOM 966 N N . GLU A 1 132 ? -7.304 10.679 33.540 1.00 21.63 142 GLU A N 1
ATOM 967 C CA . GLU A 1 132 ? -8.670 10.475 34.064 1.00 17.84 142 GLU A CA 1
ATOM 968 C C . GLU A 1 132 ? -8.847 10.737 35.544 1.00 20.71 142 GLU A C 1
ATOM 969 O O . GLU A 1 132 ? -9.761 10.222 36.160 1.00 18.78 142 GLU A O 1
ATOM 975 N N . VAL A 1 133 ? -7.933 11.529 36.094 1.00 20.30 143 VAL A N 1
ATOM 976 C CA . VAL A 1 133 ? -7.953 11.828 37.501 1.00 17.64 143 VAL A CA 1
ATOM 977 C C . VAL A 1 133 ? -9.293 12.321 38.033 1.00 26.13 143 VAL A C 1
ATOM 978 O O . VAL A 1 133 ? -9.630 12.128 39.189 1.00 25.92 143 VAL A O 1
ATOM 982 N N . SER A 1 134 ? -10.108 12.943 37.202 1.00 25.40 144 SER A N 1
ATOM 983 C CA . SER A 1 134 ? -11.390 13.398 37.726 1.00 24.70 144 SER A CA 1
ATOM 984 C C . SER A 1 134 ? -12.483 12.346 37.705 1.00 24.73 144 SER A C 1
ATOM 985 O O . SER A 1 134 ? -13.613 12.622 38.057 1.00 33.81 144 SER A O 1
ATOM 988 N N . LYS A 1 135 ? -12.183 11.149 37.248 1.00 18.36 145 LYS A N 1
ATOM 989 C CA . LYS A 1 135 ? -13.201 10.094 37.190 1.00 19.85 145 LYS A CA 1
ATOM 990 C C . LYS A 1 135 ? -13.100 9.124 38.378 1.00 23.47 145 LYS A C 1
ATOM 991 O O . LYS A 1 135 ? -12.012 8.812 38.812 1.00 22.19 145 LYS A O 1
ATOM 997 N N . PRO A 1 136 ? -14.210 8.571 38.840 1.00 21.38 146 PRO A N 1
ATOM 998 C CA . PRO A 1 136 ? -14.113 7.592 39.916 1.00 21.87 146 PRO A CA 1
ATOM 999 C C . PRO A 1 136 ? -13.450 6.356 39.289 1.00 26.86 146 PRO A C 1
ATOM 1000 O O . PRO A 1 136 ? -13.439 6.187 38.061 1.00 20.61 146 PRO A O 1
ATOM 1004 N N . LEU A 1 137 ? -12.916 5.472 40.121 1.00 19.56 147 LEU A N 1
ATOM 1005 C CA . LEU A 1 137 ? -12.309 4.285 39.581 1.00 19.19 147 LEU A CA 1
ATOM 1006 C C . LEU A 1 137 ? -13.303 3.463 38.783 1.00 21.31 147 LEU A C 1
ATOM 1007 O O . LEU A 1 137 ? -12.931 2.841 37.797 1.00 20.97 147 LEU A O 1
ATOM 1012 N N . LEU A 1 138 ? -14.551 3.404 39.226 1.00 17.71 148 LEU A N 1
ATOM 1013 C CA . LEU A 1 138 ? -15.518 2.593 38.498 1.00 19.64 148 LEU A CA 1
ATOM 1014 C C . LEU A 1 138 ? -15.693 3.128 37.083 1.00 27.57 148 LEU A C 1
ATOM 1015 O O . LEU A 1 138 ? -16.193 2.413 36.227 1.00 24.47 148 LEU A O 1
ATOM 1020 N N . GLU A 1 139 ? -15.319 4.386 36.835 1.00 21.51 149 GLU A N 1
ATOM 1021 C CA . GLU A 1 139 ? -15.464 4.952 35.483 1.00 20.38 149 GLU A CA 1
ATOM 1022 C C . GLU A 1 139 ? -14.166 5.167 34.725 1.00 28.42 149 GLU A C 1
ATOM 1023 O O . GLU A 1 139 ? -14.168 5.796 33.696 1.00 29.15 149 GLU A O 1
ATOM 1029 N N . THR A 1 140 ? -13.055 4.697 35.263 1.00 19.01 150 THR A N 1
ATOM 1030 C CA . THR A 1 140 ? -11.759 4.894 34.639 1.00 17.84 150 THR A CA 1
ATOM 1031 C C . THR A 1 140 ? -11.466 3.803 33.666 1.00 18.92 150 THR A C 1
ATOM 1032 O O . THR A 1 140 ? -11.701 2.659 33.968 1.00 22.22 150 THR A O 1
ATOM 1036 N N . SER A 1 141 ? -10.949 4.151 32.494 1.00 18.06 151 SER A N 1
ATOM 1037 C CA . SER A 1 141 ? -10.638 3.141 31.475 1.00 16.93 151 SER A CA 1
ATOM 1038 C C . SER A 1 141 ? -9.310 2.494 31.732 1.00 21.46 151 SER A C 1
ATOM 1039 O O . SER A 1 141 ? -8.450 3.035 32.457 1.00 22.26 151 SER A O 1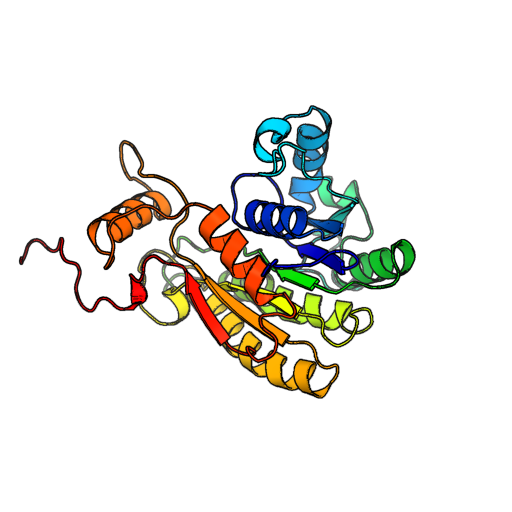
ATOM 1042 N N . ARG A 1 142 ? -9.122 1.354 31.086 1.00 17.55 152 ARG A N 1
ATOM 1043 C CA . ARG A 1 142 ? -7.876 0.651 31.258 1.00 19.02 152 ARG A CA 1
ATOM 1044 C C . ARG A 1 142 ? -6.715 1.538 30.793 1.00 23.79 152 ARG A C 1
ATOM 1045 O O . ARG A 1 142 ? -5.660 1.655 31.456 1.00 21.08 152 ARG A O 1
ATOM 1053 N N . LYS A 1 143 ? -6.901 2.217 29.669 1.00 18.74 153 LYS A N 1
ATOM 1054 C CA . LYS A 1 143 ? -5.823 3.088 29.189 1.00 18.97 153 LYS A CA 1
ATOM 1055 C C . LYS A 1 143 ? -5.559 4.232 30.163 1.00 16.94 153 LYS A C 1
ATOM 1056 O O . LYS A 1 143 ? -4.420 4.600 30.422 1.00 18.02 153 LYS A O 1
ATOM 1058 N N . GLY A 1 144 ? -6.626 4.816 30.693 1.00 18.32 154 GLY A N 1
ATOM 1059 C CA . GLY A 1 144 ? -6.433 5.935 31.599 1.00 19.21 154 GLY A CA 1
ATOM 1060 C C . GLY A 1 144 ? -5.670 5.474 32.832 1.00 23.56 154 GLY A C 1
ATOM 1061 O O . GLY A 1 144 ? -4.749 6.152 33.293 1.00 21.47 154 GLY A O 1
ATOM 1062 N N . TYR A 1 145 ? -6.082 4.337 33.377 1.00 16.95 155 TYR A N 1
ATOM 1063 C CA . TYR A 1 145 ? -5.435 3.832 34.573 1.00 15.94 155 TYR A CA 1
ATOM 1064 C C . TYR A 1 145 ? -3.959 3.482 34.311 1.00 20.10 155 TYR A C 1
ATOM 1065 O O . TYR A 1 145 ? -3.044 3.871 35.060 1.00 17.22 155 TYR A O 1
ATOM 1074 N N . LEU A 1 146 ? -3.699 2.785 33.217 1.00 16.02 156 LEU A N 1
ATOM 1075 C CA . LEU A 1 146 ? -2.320 2.444 32.942 1.00 13.13 156 LEU A CA 1
ATOM 1076 C C . LEU A 1 146 ? -1.508 3.666 32.664 1.00 16.67 156 LEU A C 1
ATOM 1077 O O . LEU A 1 146 ? -0.308 3.669 32.900 1.00 20.02 156 LEU A O 1
ATOM 1082 N N . ALA A 1 147 ? -2.139 4.715 32.137 1.00 18.26 157 ALA A N 1
ATOM 1083 C CA . ALA A 1 147 ? -1.379 5.943 31.846 1.00 18.45 157 ALA A CA 1
ATOM 1084 C C . ALA A 1 147 ? -0.932 6.590 33.166 1.00 21.18 157 ALA A C 1
ATOM 1085 O O . ALA A 1 147 ? 0.179 7.109 33.284 1.00 19.63 157 ALA A O 1
ATOM 1087 N N . ALA A 1 148 ? -1.812 6.572 34.161 1.00 18.35 158 ALA A N 1
ATOM 1088 C CA . ALA A 1 148 ? -1.470 7.165 35.444 1.00 16.41 158 ALA A CA 1
ATOM 1089 C C . ALA A 1 148 ? -0.301 6.392 36.082 1.00 13.15 158 ALA A C 1
ATOM 1090 O O . ALA A 1 148 ? 0.626 6.971 36.652 1.00 15.48 158 ALA A O 1
ATOM 1092 N N . ILE A 1 149 ? -0.371 5.077 35.966 1.00 12.33 159 ILE A N 1
ATOM 1093 C CA . ILE A 1 149 ? 0.660 4.242 36.529 1.00 15.48 159 ILE A CA 1
ATOM 1094 C C . ILE A 1 149 ? 1.957 4.450 35.787 1.00 19.56 159 ILE A C 1
ATOM 1095 O O . ILE A 1 149 ? 3.049 4.527 36.363 1.00 17.79 159 ILE A O 1
ATOM 1100 N N . SER A 1 150 ? 1.869 4.516 34.480 1.00 19.93 160 SER A N 1
ATOM 1101 C CA . SER A 1 150 ? 3.094 4.673 33.720 1.00 17.25 160 SER A CA 1
ATOM 1102 C C . SER A 1 150 ? 3.813 5.998 34.020 1.00 17.06 160 SER A C 1
ATOM 1103 O O . SER A 1 150 ? 5.031 6.041 34.204 1.00 17.10 160 SER A O 1
ATOM 1106 N N . ALA A 1 151 ? 3.079 7.090 34.083 1.00 14.31 161 ALA A N 1
ATOM 1107 C CA . ALA A 1 151 ? 3.747 8.356 34.353 1.00 17.15 161 ALA A CA 1
ATOM 1108 C C . ALA A 1 151 ? 4.062 8.636 35.823 1.00 19.71 161 ALA A C 1
ATOM 1109 O O . ALA A 1 151 ? 4.987 9.383 36.156 1.00 16.84 161 ALA A O 1
ATOM 1111 N N . SER A 1 152 ? 3.231 8.112 36.702 1.00 16.66 162 SER A N 1
ATOM 1112 C CA . SER A 1 152 ? 3.416 8.401 38.120 1.00 16.68 162 SER A CA 1
ATOM 1113 C C . SER A 1 152 ? 4.133 7.371 38.984 1.00 19.10 162 SER A C 1
ATOM 1114 O O . SER A 1 152 ? 4.582 7.717 40.070 1.00 18.19 162 SER A O 1
ATOM 1117 N N . SER A 1 153 ? 4.242 6.126 38.525 1.00 13.64 163 SER A N 1
ATOM 1118 C CA . SER A 1 153 ? 4.911 5.087 39.323 1.00 13.25 163 SER A CA 1
ATOM 1119 C C . SER A 1 153 ? 6.068 4.506 38.535 1.00 18.64 163 SER A C 1
ATOM 1120 O O . SER A 1 153 ? 7.215 4.592 38.961 1.00 18.62 163 SER A O 1
ATOM 1123 N N . TYR A 1 154 ? 5.798 3.906 37.384 1.00 19.93 164 TYR A N 1
ATOM 1124 C CA . TYR A 1 154 ? 6.918 3.340 36.638 1.00 15.38 164 TYR A CA 1
ATOM 1125 C C . TYR A 1 154 ? 7.983 4.399 36.273 1.00 16.66 164 TYR A C 1
ATOM 1126 O O . TYR A 1 154 ? 9.165 4.104 36.228 1.00 16.35 164 TYR A O 1
ATOM 1135 N N . SER A 1 155 ? 7.588 5.636 36.023 1.00 20.58 165 SER A N 1
ATOM 1136 C CA . SER A 1 155 ? 8.604 6.644 35.694 1.00 21.05 165 SER A CA 1
ATOM 1137 C C . SER A 1 155 ? 9.705 6.669 36.772 1.00 27.32 165 SER A C 1
ATOM 1138 O O . SER A 1 155 ? 10.858 6.967 36.463 1.00 21.80 165 SER A O 1
ATOM 1141 N N . PHE A 1 156 ? 9.347 6.394 38.038 1.00 17.37 166 PHE A N 1
ATOM 1142 C CA . PHE A 1 156 ? 10.364 6.411 39.101 1.00 17.82 166 PHE A CA 1
ATOM 1143 C C . PHE A 1 156 ? 11.282 5.221 38.910 1.00 15.58 166 PHE A C 1
ATOM 1144 O O . PHE A 1 156 ? 12.495 5.351 39.004 1.00 18.10 166 PH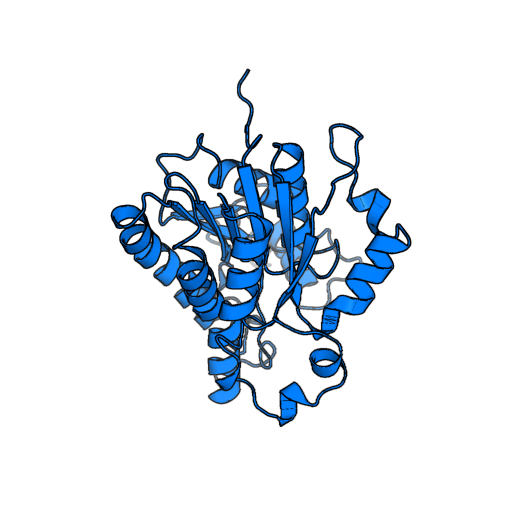E A O 1
ATOM 1152 N N . VAL A 1 157 ? 10.706 4.058 38.661 1.00 10.93 167 VAL A N 1
ATOM 1153 C CA . VAL A 1 157 ? 11.548 2.879 38.457 1.00 13.96 167 VAL A CA 1
ATOM 1154 C C . VAL A 1 157 ? 12.537 3.104 37.283 1.00 20.09 167 VAL A C 1
ATOM 1155 O O . VAL A 1 157 ? 13.714 2.740 37.319 1.00 17.94 167 VAL A O 1
ATOM 1159 N N . SER A 1 158 ? 12.045 3.728 36.233 1.00 18.47 168 SER A N 1
ATOM 1160 C CA . SER A 1 158 ? 12.871 3.969 35.079 1.00 19.21 168 SER A CA 1
ATOM 1161 C C . SER A 1 158 ? 13.985 4.973 35.356 1.00 21.13 168 SER A C 1
ATOM 1162 O O . SER A 1 158 ? 15.144 4.761 35.007 1.00 20.58 168 SER A O 1
ATOM 1165 N N . LEU A 1 159 ? 13.652 6.076 35.987 1.00 15.71 169 LEU A N 1
ATOM 1166 C CA . LEU A 1 159 ? 14.689 7.055 36.284 1.00 16.65 169 LEU A CA 1
ATOM 1167 C C . LEU A 1 159 ? 15.766 6.491 37.163 1.00 21.60 169 LEU A C 1
ATOM 1168 O O . LEU A 1 159 ? 16.958 6.707 36.943 1.00 25.39 169 LEU A O 1
ATOM 1173 N N . LEU A 1 160 ? 15.359 5.764 38.190 1.00 19.95 170 LEU A N 1
ATOM 1174 C CA . LEU A 1 160 ? 16.345 5.216 39.094 1.00 20.09 170 LEU A CA 1
ATOM 1175 C C . LEU A 1 160 ? 17.171 4.160 38.393 1.00 22.46 170 LEU A C 1
ATOM 1176 O O . LEU A 1 160 ? 18.397 4.059 38.562 1.00 21.45 170 LEU A O 1
ATOM 1181 N N . SER A 1 161 ? 16.489 3.357 37.602 1.00 17.89 171 SER A N 1
ATOM 1182 C CA . SER A 1 161 ? 17.191 2.304 36.919 1.00 17.22 171 SER A CA 1
ATOM 1183 C C . SER A 1 161 ? 18.215 2.848 35.919 1.00 23.47 171 SER A C 1
ATOM 1184 O O . SER A 1 161 ? 19.298 2.280 35.749 1.00 23.73 171 SER A O 1
ATOM 1187 N N . HIS A 1 162 ? 17.852 3.931 35.236 1.00 23.43 172 HIS A N 1
ATOM 1188 C CA . HIS A 1 162 ? 18.747 4.527 34.248 1.00 24.11 172 HIS A CA 1
ATOM 1189 C C . HIS A 1 162 ? 19.800 5.392 34.856 1.00 26.38 172 HIS A C 1
ATOM 1190 O O . HIS A 1 162 ? 20.850 5.546 34.288 1.00 26.95 172 HIS A O 1
ATOM 1197 N N . PHE A 1 163 ? 19.534 5.974 36.008 1.00 18.47 173 PHE A N 1
ATOM 1198 C CA . PHE A 1 163 ? 20.568 6.775 36.611 1.00 14.79 173 PHE A CA 1
ATOM 1199 C C . PHE A 1 163 ? 21.472 5.979 37.565 1.00 20.25 173 PHE A C 1
ATOM 1200 O O . PHE A 1 163 ? 22.616 6.386 37.846 1.00 20.72 173 PHE A O 1
ATOM 1208 N N . LEU A 1 164 ? 21.002 4.837 38.062 1.00 22.24 174 LEU A N 1
ATOM 1209 C CA . LEU A 1 164 ? 21.805 4.068 39.017 1.00 21.09 174 LEU A CA 1
ATOM 1210 C C . LEU A 1 164 ? 23.285 3.912 38.666 1.00 30.49 174 LEU A C 1
ATOM 1211 O O . LEU A 1 164 ? 24.145 4.038 39.519 1.00 28.53 174 LEU A O 1
ATOM 1216 N N . PRO A 1 165 ? 23.591 3.648 37.411 1.00 33.75 175 PRO A N 1
ATOM 1217 C CA . PRO A 1 165 ? 24.974 3.480 37.021 1.00 36.83 175 PRO A CA 1
ATOM 1218 C C . PRO A 1 165 ? 25.802 4.713 37.255 1.00 39.95 175 PRO A C 1
ATOM 1219 O O . PRO A 1 165 ? 26.995 4.584 37.414 1.00 41.08 175 PRO A O 1
ATOM 1223 N N . ILE A 1 166 ? 25.212 5.900 37.252 1.00 29.78 176 ILE A N 1
ATOM 1224 C CA . ILE A 1 166 ? 26.028 7.084 37.501 1.00 27.73 176 ILE A CA 1
ATOM 1225 C C . ILE A 1 166 ? 25.837 7.689 38.905 1.00 32.36 176 ILE A C 1
ATOM 1226 O O . ILE A 1 166 ? 26.271 8.801 39.179 1.00 29.70 176 ILE A O 1
ATOM 1231 N N . MET A 1 167 ? 25.154 6.968 39.791 1.00 23.55 177 MET A N 1
ATOM 1232 C CA . MET A 1 167 ? 24.970 7.498 41.127 1.00 25.18 177 MET A CA 1
ATOM 1233 C C . MET A 1 167 ? 26.085 7.056 42.042 1.00 29.55 177 MET A C 1
ATOM 1234 O O . MET A 1 167 ? 26.360 5.872 42.172 1.00 29.15 177 MET A O 1
ATOM 1239 N N . ASN A 1 168 ? 26.725 8.001 42.699 1.00 24.42 178 ASN A N 1
ATOM 1240 C CA . ASN A 1 168 ? 27.779 7.617 43.607 1.00 22.12 178 ASN A CA 1
ATOM 1241 C C . ASN A 1 168 ? 27.198 6.903 44.824 1.00 31.63 178 ASN A C 1
ATOM 1242 O O . ASN A 1 168 ? 26.222 7.363 45.415 1.00 30.06 178 ASN A O 1
ATOM 1247 N N . PRO A 1 169 ? 27.815 5.809 45.234 1.00 33.29 179 PRO A N 1
ATOM 1248 C CA . PRO A 1 169 ? 27.334 5.075 46.407 1.00 34.83 179 PRO A CA 1
ATOM 1249 C C . PRO A 1 169 ? 27.232 6.063 47.581 1.00 36.80 179 PRO A C 1
ATOM 1250 O O . PRO A 1 169 ? 28.042 7.016 47.688 1.00 29.64 179 PRO A O 1
ATOM 1254 N N . GLY A 1 170 ? 26.243 5.832 48.455 1.00 28.35 180 GLY A N 1
ATOM 1255 C CA . GLY A 1 170 ? 26.027 6.714 49.600 1.00 24.36 180 GLY A CA 1
ATOM 1256 C C . GLY A 1 170 ? 25.082 7.816 49.157 1.00 24.31 180 GLY A C 1
ATOM 1257 O O . GLY A 1 170 ? 24.772 8.710 49.911 1.00 25.83 180 GLY A O 1
ATOM 1258 N N . GLY A 1 171 ? 24.633 7.742 47.906 1.00 21.11 181 GLY A N 1
ATOM 1259 C CA . GLY A 1 171 ? 23.682 8.704 47.372 1.00 21.24 181 GLY A CA 1
ATOM 1260 C C . GLY A 1 171 ? 22.232 8.340 47.824 1.00 24.82 181 GLY A C 1
ATOM 1261 O O . GLY A 1 171 ? 22.001 7.366 48.574 1.00 21.19 181 GLY A O 1
ATOM 1262 N N . ALA A 1 172 ? 21.253 9.119 47.356 1.00 24.25 182 ALA A N 1
ATOM 1263 C CA . ALA A 1 172 ? 19.869 8.891 47.754 1.00 22.26 182 ALA A CA 1
ATOM 1264 C C . ALA A 1 172 ? 18.824 9.391 46.761 1.00 20.06 182 ALA A C 1
ATOM 1265 O O . ALA A 1 172 ? 19.084 10.283 45.954 1.00 18.96 182 ALA A O 1
ATOM 1267 N N . SER A 1 173 ? 17.613 8.852 46.842 1.00 16.91 183 SER A N 1
ATOM 1268 C CA . SER A 1 173 ? 16.578 9.369 45.961 1.00 18.07 183 SER A CA 1
ATOM 1269 C C . SER A 1 173 ? 15.384 9.584 46.858 1.00 21.78 183 SER A C 1
ATOM 1270 O O . SER A 1 173 ? 15.254 8.991 47.943 1.00 18.08 183 SER A O 1
ATOM 1273 N N . ILE A 1 174 ? 14.483 10.418 46.388 1.00 16.08 184 ILE A N 1
ATOM 1274 C CA . ILE A 1 174 ? 13.279 10.705 47.146 1.00 19.47 184 ILE A CA 1
ATOM 1275 C C . ILE A 1 174 ? 12.172 10.977 46.107 1.00 23.97 184 ILE A C 1
ATOM 1276 O O . ILE A 1 174 ? 12.432 11.546 45.035 1.00 19.40 184 ILE A O 1
ATOM 1281 N N . SER A 1 175 ? 10.948 10.548 46.431 1.00 16.50 185 SER A N 1
ATOM 1282 C CA . SER A 1 175 ? 9.790 10.763 45.573 1.00 17.02 185 SER A CA 1
ATOM 1283 C C . SER A 1 175 ? 8.696 11.366 46.488 1.00 22.43 185 SER A C 1
ATOM 1284 O O . SER A 1 175 ? 8.851 11.431 47.712 1.00 17.60 185 SER A O 1
ATOM 1287 N N . LEU A 1 176 ? 7.617 11.848 45.885 1.00 18.84 186 LEU A N 1
ATOM 1288 C CA . LEU A 1 176 ? 6.509 12.418 46.645 1.00 17.93 186 LEU A CA 1
ATOM 1289 C C . LEU A 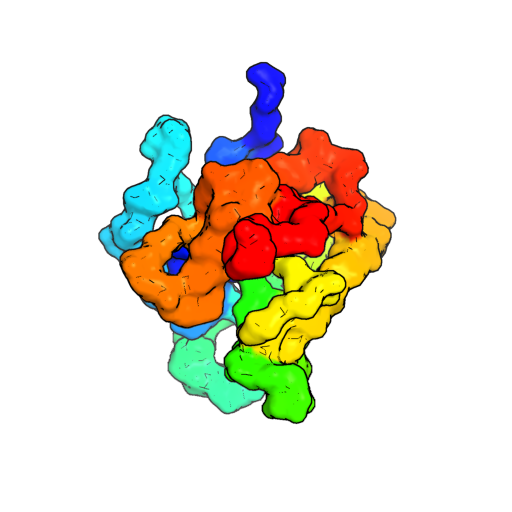1 176 ? 5.263 11.580 46.413 1.00 19.73 186 LEU A C 1
ATOM 1290 O O . LEU A 1 176 ? 4.850 11.311 45.262 1.00 14.92 186 LEU A O 1
ATOM 1295 N N . THR A 1 177 ? 4.614 11.194 47.502 1.00 15.91 187 THR A N 1
ATOM 1296 C CA . THR A 1 177 ? 3.397 10.414 47.374 1.00 14.10 187 THR A CA 1
ATOM 1297 C C . THR A 1 177 ? 2.239 11.159 48.079 1.00 18.47 187 THR A C 1
ATOM 1298 O O . THR A 1 177 ? 2.383 12.338 48.470 1.00 16.94 187 THR A O 1
ATOM 1302 N N . TYR A 1 178 ? 1.103 10.489 48.250 1.00 14.72 188 TYR A N 1
ATOM 1303 C CA . TYR A 1 178 ? -0.033 11.129 48.881 1.00 14.47 188 TYR A CA 1
ATOM 1304 C C . TYR A 1 178 ? -0.854 10.021 49.493 1.00 17.31 188 TYR A C 1
ATOM 1305 O O . TYR A 1 178 ? -0.868 8.920 48.966 1.00 17.36 188 TYR A O 1
ATOM 1314 N N . ILE A 1 179 ? -1.505 10.318 50.615 1.00 13.61 189 ILE A N 1
ATOM 1315 C CA . ILE A 1 179 ? -2.286 9.363 51.434 1.00 12.92 189 ILE A CA 1
ATOM 1316 C C . ILE A 1 179 ? -3.397 8.580 50.749 1.00 15.13 189 ILE A C 1
ATOM 1317 O O . ILE A 1 179 ? -3.854 7.562 51.263 1.00 12.33 189 ILE A O 1
ATOM 1322 N N . ALA A 1 180 ? -3.818 9.038 49.573 1.00 12.09 190 ALA A N 1
ATOM 1323 C CA . ALA A 1 180 ? -4.870 8.332 48.843 1.00 15.22 190 ALA A CA 1
ATOM 1324 C C . ALA A 1 180 ? -4.430 6.897 48.527 1.00 18.40 190 ALA A C 1
ATOM 1325 O O . ALA A 1 180 ? -5.236 6.025 48.190 1.00 17.21 190 ALA A O 1
ATOM 1327 N N . SER A 1 181 ? -3.133 6.631 48.634 1.00 12.75 191 SER A N 1
ATOM 1328 C CA . SER A 1 181 ? -2.688 5.281 48.394 1.00 12.29 191 SER A CA 1
ATOM 1329 C C . SER A 1 181 ? -3.178 4.328 49.535 1.00 16.98 191 SER A C 1
ATOM 1330 O O . SER A 1 181 ? -3.497 3.167 49.306 1.00 16.55 191 SER A O 1
ATOM 1333 N N . GLU A 1 182 ? -3.210 4.829 50.761 1.00 14.58 192 GLU A N 1
ATOM 1334 C CA . GLU A 1 182 ? -3.583 4.032 51.929 1.00 13.82 192 GLU A CA 1
ATOM 1335 C C . GLU A 1 182 ? -4.953 4.206 52.501 1.00 17.69 192 GLU A C 1
ATOM 1336 O O . GLU A 1 182 ? -5.409 3.332 53.231 1.00 16.70 192 GLU A O 1
ATOM 1342 N N . ARG A 1 183 ? -5.588 5.338 52.222 1.00 13.40 193 ARG A N 1
ATOM 1343 C CA . ARG A 1 183 ? -6.919 5.639 52.737 1.00 11.78 193 ARG A CA 1
ATOM 1344 C C . ARG A 1 183 ? -7.736 6.201 51.599 1.00 20.72 193 ARG A C 1
ATOM 1345 O O . ARG A 1 183 ? -7.190 6.704 50.624 1.00 21.93 193 ARG A O 1
ATOM 1353 N N . ILE A 1 184 ? -9.048 6.093 51.736 1.00 17.31 194 ILE A N 1
ATOM 1354 C CA . ILE A 1 184 ? -9.969 6.553 50.718 1.00 17.96 194 ILE A CA 1
ATOM 1355 C C . ILE A 1 184 ? -10.110 8.060 50.707 1.00 22.29 194 ILE A C 1
ATOM 1356 O O . ILE A 1 184 ? -10.574 8.665 51.701 1.00 20.11 194 ILE A O 1
ATOM 1361 N N . ILE A 1 185 ? -9.754 8.662 49.570 1.00 15.24 195 ILE A N 1
ATOM 1362 C CA . ILE A 1 185 ? -9.874 10.119 49.399 1.00 15.32 195 ILE A CA 1
ATOM 1363 C C . ILE A 1 185 ? -10.738 10.296 48.137 1.00 22.68 195 ILE A C 1
ATOM 1364 O O . ILE A 1 185 ? -10.253 10.194 46.990 1.00 20.96 195 ILE A O 1
ATOM 1369 N N . PRO A 1 186 ? -12.022 10.548 48.319 1.00 20.90 196 PRO A N 1
ATOM 1370 C CA . PRO A 1 186 ? -12.882 10.727 47.129 1.00 21.44 196 PRO A CA 1
ATOM 1371 C C . PRO A 1 186 ? -12.350 11.941 46.355 1.00 20.83 196 PRO A C 1
ATOM 1372 O O . PRO A 1 186 ? -11.899 12.926 46.950 1.00 23.62 196 PRO A O 1
ATOM 1376 N N . GLY A 1 187 ? -12.386 11.845 45.027 1.00 23.88 197 GLY A N 1
ATOM 1377 C CA . GLY A 1 187 ? -11.898 12.903 44.143 1.00 21.85 197 GLY A CA 1
ATOM 1378 C C . GLY A 1 187 ? -10.471 12.661 43.592 1.00 24.07 197 GLY A C 1
ATOM 1379 O O . GLY A 1 187 ? -10.063 13.296 42.630 1.00 28.14 197 GLY A O 1
ATOM 1380 N N . TYR A 1 188 ? -9.685 11.771 44.182 1.00 17.95 198 TYR A N 1
ATOM 1381 C CA . TYR A 1 188 ? -8.324 11.536 43.644 1.00 17.24 198 TYR A CA 1
ATOM 1382 C C . TYR A 1 188 ? -8.528 10.260 42.803 1.00 20.83 198 TYR A C 1
ATOM 1383 O O . TYR A 1 188 ? -8.245 9.126 43.247 1.00 20.19 198 TYR A O 1
ATOM 1392 N N . GLY A 1 189 ? -9.077 10.456 41.601 1.00 18.09 199 GLY A N 1
ATOM 1393 C CA . GLY A 1 189 ? -9.447 9.363 40.717 1.00 14.60 199 GLY A CA 1
ATOM 1394 C C . GLY A 1 189 ? -8.522 8.978 39.627 1.00 20.97 199 GLY A C 1
ATOM 1395 O O . GLY A 1 189 ? -7.352 9.298 39.691 1.00 20.31 199 GLY A O 1
ATOM 1396 N N . GLY A 1 190 ? -9.072 8.274 38.630 1.00 19.28 200 GLY A N 1
ATOM 1397 C CA . GLY A 1 190 ? -8.325 7.838 37.462 1.00 17.68 200 GLY A CA 1
ATOM 1398 C C . GLY A 1 190 ? -7.132 6.915 37.690 1.00 21.60 200 GLY A C 1
ATOM 1399 O O . GLY A 1 190 ? -6.280 6.808 36.828 1.00 22.76 200 GLY A O 1
ATOM 1400 N N . GLY A 1 191 ? -7.073 6.231 38.831 1.00 18.57 201 GLY A N 1
ATOM 1401 C CA . GLY A 1 191 ? -5.970 5.309 39.093 1.00 14.32 201 GLY A CA 1
ATOM 1402 C C . GLY A 1 191 ? -4.806 6.031 39.710 1.00 14.92 201 GLY A C 1
ATOM 1403 O O . GLY A 1 191 ? -3.732 5.442 39.846 1.00 15.67 201 GLY A O 1
ATOM 1404 N N . MET A 1 192 ? -4.985 7.309 40.060 1.00 16.40 202 MET A N 1
ATOM 1405 C CA . MET A 1 192 ? -3.872 8.027 40.695 1.00 18.88 202 MET A CA 1
ATOM 1406 C C . MET A 1 192 ? -3.660 7.435 42.1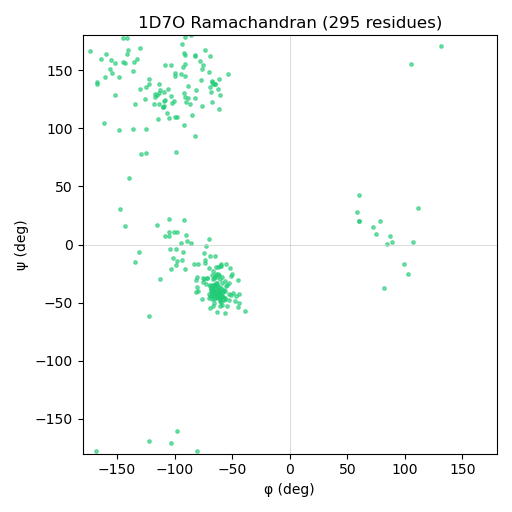07 1.00 19.18 202 MET A C 1
ATOM 1407 O O . MET A 1 192 ? -2.517 7.317 42.565 1.00 18.62 202 MET A O 1
ATOM 1412 N N . SER A 1 193 ? -4.748 7.023 42.771 1.00 15.52 203 SER A N 1
ATOM 1413 C CA . SER A 1 193 ? -4.584 6.421 44.102 1.00 17.19 203 SER A CA 1
ATOM 1414 C C . SER A 1 193 ? -3.773 5.121 43.917 1.00 21.62 203 SER A C 1
ATOM 1415 O O . SER A 1 193 ? -2.854 4.792 44.688 1.00 18.99 203 SER A O 1
ATOM 1418 N N . SER A 1 194 ? -4.130 4.392 42.863 1.00 15.50 204 SER A N 1
ATOM 1419 C CA . SER A 1 194 ? -3.465 3.142 42.545 1.00 13.83 204 SER A CA 1
ATOM 1420 C C . SER A 1 194 ? -2.000 3.386 42.287 1.00 14.79 204 SER A C 1
ATOM 1421 O O . SER A 1 194 ? -1.141 2.626 42.738 1.00 16.24 204 SER A O 1
ATOM 1424 N N . ALA A 1 195 ? -1.703 4.454 41.569 1.00 12.76 205 ALA A N 1
ATOM 1425 C CA . ALA A 1 195 ? -0.316 4.762 41.250 1.00 13.33 205 ALA A CA 1
ATOM 1426 C C . ALA A 1 195 ? 0.484 5.128 42.466 1.00 16.91 205 ALA A C 1
ATOM 1427 O O . ALA A 1 195 ? 1.645 4.737 42.582 1.00 16.34 205 ALA A O 1
ATOM 1429 N N . LYS A 1 196 ? -0.111 5.890 43.375 1.00 13.33 206 LYS A N 1
ATOM 1430 C CA . LYS A 1 196 ? 0.646 6.231 44.573 1.00 16.30 206 LYS A CA 1
ATOM 1431 C C . LYS A 1 196 ? 0.908 4.968 45.431 1.00 16.09 206 LYS A C 1
ATOM 1432 O O . LYS A 1 196 ? 1.974 4.831 46.053 1.00 16.11 206 LYS A O 1
ATOM 1438 N N . ALA A 1 197 ? -0.040 4.029 45.457 1.00 13.51 207 ALA A N 1
ATOM 1439 C CA . ALA A 1 197 ? 0.193 2.817 46.234 1.00 12.58 207 ALA A CA 1
ATOM 1440 C C . ALA A 1 197 ? 1.367 2.056 45.602 1.00 16.11 207 ALA A C 1
ATOM 1441 O O . ALA A 1 197 ? 2.232 1.535 46.304 1.00 14.11 207 ALA A O 1
ATOM 1443 N N . ALA A 1 198 ? 1.421 1.987 44.272 1.00 13.43 208 ALA A N 1
ATOM 1444 C CA . ALA A 1 198 ? 2.515 1.258 43.616 1.00 11.74 208 ALA A CA 1
ATOM 1445 C C . ALA A 1 198 ? 3.834 1.985 43.910 1.00 16.60 208 ALA A C 1
ATOM 1446 O O . ALA A 1 198 ? 4.849 1.351 44.198 1.00 17.72 208 ALA A O 1
ATOM 1448 N N . LEU A 1 199 ? 3.832 3.317 43.816 1.00 13.00 209 LEU A N 1
ATOM 1449 C CA . LEU A 1 199 ? 5.073 4.050 44.060 1.00 13.62 209 LEU A CA 1
ATOM 1450 C C . LEU A 1 199 ? 5.598 3.782 45.471 1.00 15.02 209 LEU A C 1
ATOM 1451 O O . LEU A 1 199 ? 6.800 3.625 45.673 1.00 13.71 209 LEU A O 1
ATOM 1456 N N . GLU A 1 200 ? 4.699 3.735 46.457 1.00 15.73 210 GLU A N 1
ATOM 1457 C CA . GLU A 1 200 ? 5.180 3.500 47.835 1.00 14.05 210 GLU A CA 1
ATOM 1458 C C . GLU A 1 200 ? 5.724 2.092 48.027 1.00 12.35 210 GLU A C 1
ATOM 1459 O O . GLU A 1 200 ? 6.719 1.879 48.713 1.00 14.76 210 GLU A O 1
ATOM 1465 N N . SER A 1 201 ? 5.071 1.112 47.407 1.00 13.96 211 SER A N 1
ATOM 1466 C CA . SER A 1 201 ? 5.518 -0.272 47.509 1.00 15.62 211 SER A CA 1
ATOM 1467 C C . SER A 1 201 ? 6.884 -0.387 46.785 1.00 17.65 211 SER A C 1
ATOM 1468 O O . SER A 1 201 ? 7.803 -1.072 47.245 1.00 13.32 211 SER A O 1
ATOM 1471 N N . ASP A 1 202 ? 7.015 0.285 45.637 1.00 17.45 212 ASP A N 1
ATOM 1472 C CA . ASP A 1 202 ? 8.292 0.241 44.868 1.00 16.69 212 ASP A CA 1
ATOM 1473 C C . ASP A 1 202 ? 9.411 0.918 45.639 1.00 13.69 212 ASP A C 1
ATOM 1474 O O . ASP A 1 202 ? 10.579 0.585 45.505 1.00 16.09 212 ASP A O 1
ATOM 1479 N N . THR A 1 203 ? 9.050 1.894 46.445 1.00 12.59 213 THR A N 1
ATOM 1480 C CA . THR A 1 203 ? 10.051 2.589 47.233 1.00 13.03 213 THR A CA 1
ATOM 1481 C C . THR A 1 203 ? 10.720 1.592 48.158 1.00 15.48 213 THR A C 1
ATOM 1482 O O . THR A 1 203 ? 11.915 1.599 48.329 1.00 16.09 213 THR A O 1
ATOM 1486 N N . ARG A 1 204 ? 9.925 0.725 48.761 1.00 14.53 214 ARG A N 1
ATOM 1487 C CA . ARG A 1 204 ? 10.454 -0.274 49.664 1.00 12.50 214 ARG A CA 1
ATOM 1488 C C . ARG A 1 204 ? 11.302 -1.273 48.905 1.00 19.42 214 ARG A C 1
ATOM 1489 O O . ARG A 1 204 ? 12.455 -1.526 49.242 1.00 18.32 214 ARG A O 1
ATOM 1497 N N . VAL A 1 205 ? 10.720 -1.845 47.861 1.00 16.86 215 VAL A N 1
ATOM 1498 C CA . VAL A 1 205 ? 11.445 -2.820 47.073 1.00 16.40 215 VAL A CA 1
ATOM 1499 C C . VAL A 1 205 ? 12.774 -2.257 46.536 1.00 18.00 215 VAL A C 1
ATOM 1500 O O . VAL A 1 205 ? 13.813 -2.905 46.611 1.00 18.54 215 VAL A O 1
ATOM 1504 N N . LEU A 1 206 ? 12.744 -1.050 45.997 1.00 15.39 216 LEU A N 1
ATOM 1505 C CA . LEU A 1 206 ? 13.980 -0.423 45.474 1.00 16.74 216 LEU A CA 1
ATOM 1506 C C . LEU A 1 206 ? 14.985 -0.076 46.553 1.00 17.04 216 LEU A C 1
ATOM 1507 O O . LEU A 1 206 ? 16.174 -0.049 46.266 1.00 16.81 216 LEU A O 1
ATOM 1512 N N . ALA A 1 207 ? 14.523 0.163 47.787 1.00 15.82 217 ALA A N 1
ATOM 1513 C CA . ALA A 1 207 ? 15.469 0.437 48.904 1.00 15.07 217 ALA A CA 1
ATOM 1514 C C . ALA A 1 207 ? 16.345 -0.868 49.071 1.00 14.95 217 ALA A C 1
ATOM 1515 O O . ALA A 1 207 ? 17.550 -0.822 49.264 1.00 17.35 217 ALA A O 1
ATOM 1517 N N . PHE A 1 208 ? 15.719 -2.028 48.968 1.00 14.29 218 PHE A N 1
ATOM 1518 C CA . PHE A 1 208 ? 16.453 -3.260 49.066 1.00 15.05 218 PHE A CA 1
ATOM 1519 C C . PHE A 1 208 ? 17.363 -3.449 47.816 1.00 16.42 218 PHE A C 1
ATOM 1520 O O . PHE A 1 208 ? 18.571 -3.621 47.915 1.00 16.13 218 PHE A O 1
ATOM 1528 N N . GLU A 1 209 ? 16.785 -3.383 46.620 1.00 16.36 219 GLU A N 1
ATOM 1529 C CA . GLU A 1 209 ? 17.569 -3.573 45.389 1.00 17.14 219 GLU A CA 1
ATOM 1530 C C . GLU A 1 209 ? 18.725 -2.573 45.222 1.00 21.11 219 GLU A C 1
ATOM 1531 O O . GLU A 1 209 ? 19.889 -2.942 44.991 1.00 18.69 219 GLU A O 1
ATOM 1537 N N . ALA A 1 210 ? 18.409 -1.301 45.330 1.00 17.00 220 ALA A N 1
ATOM 1538 C CA . ALA A 1 210 ? 19.450 -0.305 45.187 1.00 20.11 220 ALA A CA 1
ATOM 1539 C C . ALA A 1 210 ? 20.323 -0.236 46.416 1.00 20.37 220 ALA A C 1
ATOM 1540 O O . ALA A 1 210 ? 21.502 0.091 46.338 1.00 20.38 220 ALA A O 1
ATOM 1542 N N . GLY A 1 211 ? 19.753 -0.555 47.563 1.00 20.65 221 GLY A N 1
ATOM 1543 C CA . GLY A 1 211 ? 20.541 -0.502 48.802 1.00 19.25 221 GLY A CA 1
ATOM 1544 C C . GLY A 1 211 ? 21.629 -1.536 48.769 1.00 23.09 221 GLY A C 1
ATOM 1545 O O . GLY A 1 211 ? 22.784 -1.261 49.014 1.00 23.16 221 GLY A O 1
ATOM 1546 N N . ARG A 1 212 ? 21.250 -2.758 48.461 1.00 21.30 222 ARG A N 1
ATOM 1547 C CA . ARG A 1 212 ? 22.245 -3.815 48.403 1.00 24.47 222 ARG A CA 1
ATOM 1548 C C . ARG A 1 212 ? 23.134 -3.658 47.185 1.00 28.69 222 ARG A C 1
ATOM 1549 O O . ARG A 1 212 ? 24.280 -4.081 47.195 1.00 33.01 222 ARG A O 1
ATOM 1557 N N . LYS A 1 213 ? 22.610 -3.080 46.120 1.00 23.42 223 LYS A N 1
ATOM 1558 C CA . LYS A 1 213 ? 23.430 -2.956 44.938 1.00 26.62 223 LYS A CA 1
ATOM 1559 C C . LYS A 1 213 ? 24.381 -1.833 44.931 1.00 33.47 223 LYS A C 1
ATOM 1560 O O . LYS A 1 213 ? 25.480 -1.981 44.429 1.00 35.82 223 LYS A O 1
ATOM 1566 N N . GLN A 1 214 ? 24.005 -0.696 45.476 1.00 24.50 224 GLN A N 1
ATOM 1567 C CA . GLN A 1 214 ? 24.962 0.373 45.389 1.00 23.69 224 GLN A CA 1
ATOM 1568 C C . GLN A 1 214 ? 25.027 1.286 46.591 1.00 24.79 224 GLN A C 1
ATOM 1569 O O . GLN A 1 214 ? 25.582 2.391 46.528 1.00 28.58 224 GLN A O 1
ATOM 1575 N N . ASN A 1 215 ? 24.450 0.833 47.699 1.00 25.52 225 ASN A N 1
ATOM 1576 C CA . ASN A 1 215 ? 24.406 1.667 48.896 1.00 26.25 225 ASN A CA 1
ATOM 1577 C C . ASN A 1 215 ? 23.656 2.994 48.651 1.00 22.63 225 ASN A C 1
ATOM 1578 O O . ASN A 1 215 ? 24.091 4.053 49.078 1.00 25.51 225 ASN A O 1
ATOM 1583 N N . ILE A 1 216 ? 22.537 2.914 47.940 1.00 16.95 226 ILE A N 1
ATOM 1584 C CA . ILE A 1 216 ? 21.732 4.091 47.674 1.00 19.52 226 ILE A CA 1
ATOM 1585 C C . ILE A 1 216 ? 20.503 3.982 48.574 1.00 22.88 226 ILE A C 1
ATOM 1586 O O . ILE A 1 216 ? 19.883 2.906 48.612 1.00 21.25 226 ILE A O 1
ATOM 1591 N N . ARG A 1 217 ? 20.133 5.058 49.262 1.00 15.91 227 ARG A N 1
ATOM 1592 C CA . ARG A 1 217 ? 18.921 5.037 50.121 1.00 14.46 227 ARG A CA 1
ATOM 1593 C C . ARG A 1 217 ? 17.728 5.494 49.277 1.00 20.54 227 ARG A C 1
ATOM 1594 O O . ARG A 1 217 ? 17.881 6.386 48.418 1.00 20.17 227 ARG A O 1
ATOM 1602 N N . VAL A 1 218 ? 16.549 4.924 49.525 1.00 18.34 228 VAL A N 1
ATOM 1603 C CA . VAL A 1 218 ? 15.341 5.279 48.747 1.00 17.25 228 VAL A CA 1
ATOM 1604 C C . VAL A 1 218 ? 14.154 5.491 49.707 1.00 17.27 228 VAL A C 1
ATOM 1605 O O . VAL A 1 218 ? 13.786 4.575 50.440 1.00 18.05 228 VAL A O 1
ATOM 1609 N N . ASN A 1 219 ? 13.562 6.686 49.687 1.00 14.46 229 ASN A N 1
ATOM 1610 C CA . ASN A 1 219 ? 12.438 6.985 50.574 1.00 14.31 229 ASN A CA 1
ATOM 1611 C C . ASN A 1 219 ? 11.407 7.817 49.823 1.00 18.46 229 ASN A C 1
ATOM 1612 O O . ASN A 1 219 ? 11.696 8.368 48.774 1.00 16.28 229 ASN A O 1
ATOM 1617 N N . THR A 1 220 ? 10.214 7.966 50.395 1.00 16.44 230 THR A N 1
ATOM 1618 C CA . THR A 1 220 ? 9.204 8.786 49.759 1.00 14.11 230 THR A CA 1
ATOM 1619 C C . THR A 1 220 ? 8.549 9.655 50.849 1.00 19.02 230 THR A C 1
ATOM 1620 O O . THR A 1 220 ? 8.500 9.282 52.030 1.00 18.71 230 THR A O 1
ATOM 1624 N N . ILE A 1 221 ? 8.098 10.843 50.475 1.00 13.98 231 ILE A N 1
ATOM 1625 C CA . ILE A 1 221 ? 7.448 11.739 51.439 1.00 14.42 231 ILE A CA 1
ATOM 1626 C C . ILE A 1 221 ? 5.966 11.782 51.133 1.00 18.80 231 ILE A C 1
ATOM 1627 O O . ILE A 1 221 ? 5.578 12.105 50.000 1.00 16.04 231 ILE A O 1
ATOM 1632 N N . SER A 1 222 ? 5.111 11.474 52.104 1.00 13.72 232 SER A N 1
ATOM 1633 C CA . SER A 1 222 ? 3.677 11.539 51.836 1.00 14.61 232 SER A CA 1
ATOM 1634 C C . SER A 1 222 ? 3.325 12.953 52.251 1.00 19.25 232 SER A C 1
ATOM 1635 O O . SER A 1 222 ? 3.237 13.257 53.438 1.00 15.88 232 SER A O 1
ATOM 1638 N N . ALA A 1 223 ? 3.159 13.843 51.280 1.00 17.65 233 ALA A N 1
ATOM 1639 C CA . ALA A 1 223 ? 2.878 15.268 51.575 1.00 17.76 233 ALA A CA 1
ATOM 1640 C C . ALA A 1 223 ? 1.428 15.650 51.663 1.00 16.65 233 ALA A C 1
ATOM 1641 O O . ALA A 1 223 ? 0.570 14.981 51.054 1.00 22.14 233 ALA A O 1
ATOM 1643 N N . GLY A 1 224 ? 1.146 16.726 52.395 1.00 15.33 234 GLY A N 1
ATOM 1644 C CA . GLY A 1 224 ? -0.233 17.232 52.535 1.00 17.49 234 GLY A CA 1
ATOM 1645 C C . GLY A 1 224 ? -0.531 18.166 51.329 1.00 21.15 234 GLY A C 1
ATOM 1646 O O . GLY A 1 224 ? 0.328 18.343 50.494 1.00 16.75 234 GLY A O 1
ATOM 1647 N N . PRO A 1 225 ? -1.730 18.744 51.242 1.00 23.60 235 PRO A N 1
ATOM 1648 C CA . PRO A 1 225 ? -2.106 19.627 50.131 1.00 21.17 235 PRO A CA 1
ATOM 1649 C C . PRO A 1 225 ? -1.331 20.917 50.193 1.00 25.46 235 PRO A C 1
ATOM 1650 O O . PRO A 1 225 ? -1.220 21.560 51.223 1.00 21.97 235 PRO A O 1
ATOM 1654 N N . LEU A 1 226 ? -0.759 21.302 49.082 1.00 25.84 236 LEU A N 1
ATOM 1655 C CA . LEU A 1 226 ? 0.037 22.498 49.117 1.00 29.20 236 LEU A CA 1
ATOM 1656 C C . LEU A 1 226 ? -0.634 23.825 48.791 1.00 42.71 236 LEU A C 1
ATOM 1657 O O . LEU A 1 226 ? -1.289 23.943 47.749 1.00 41.27 236 LEU A O 1
ATOM 1662 N N . GLY A 1 227 ? -0.430 24.823 49.658 1.00 41.06 237 GLY A N 1
ATOM 1663 C CA . GLY A 1 227 ? -0.971 26.158 49.427 1.00 38.08 237 GLY A CA 1
ATOM 1664 C C . GLY A 1 227 ? -1.702 26.757 50.619 1.00 55.03 237 GLY A C 1
ATOM 1665 O O . GLY A 1 227 ? -1.970 26.078 51.623 1.00 56.53 237 GLY A O 1
ATOM 1666 N N . SER A 1 228 ? -2.037 28.037 50.522 1.00 53.92 238 SER A N 1
ATOM 1667 C CA . SER A 1 228 ? -2.784 28.642 51.606 1.00 54.26 238 SER A CA 1
ATOM 1668 C C . SER A 1 228 ? -4.264 28.498 51.200 1.00 50.69 238 SER A C 1
ATOM 1669 O O . SER A 1 228 ? -4.597 28.055 50.093 1.00 44.45 238 SER A O 1
ATOM 1672 N N . ARG A 1 229 ? -5.147 28.850 52.115 1.00 51.01 239 ARG A N 1
ATOM 1673 C CA . ARG A 1 229 ? -6.579 28.740 51.899 1.00 54.27 239 ARG A CA 1
ATOM 1674 C C . ARG A 1 229 ? -7.155 29.689 50.838 1.00 63.87 239 ARG A C 1
ATOM 1675 O O . ARG A 1 229 ? -6.713 30.841 50.701 1.00 62.33 239 ARG A O 1
ATOM 1683 N N . ALA A 1 230 ? -8.043 29.203 50.065 1.00 60.82 240 ALA A N 1
ATOM 1684 C CA . ALA A 1 230 ? -8.784 29.944 49.035 1.00 56.18 240 ALA A CA 1
ATOM 1685 C C . ALA A 1 230 ? -9.862 30.811 49.688 1.00 61.50 240 ALA A C 1
ATOM 1686 O O . ALA A 1 230 ? -10.378 30.488 50.767 1.00 61.60 240 ALA A O 1
ATOM 1688 N N . ALA A 1 231 ? -10.170 31.906 49.014 1.00 58.40 241 ALA A N 1
ATOM 1689 C CA . ALA A 1 231 ? -11.216 32.830 49.468 1.00 56.61 241 ALA A CA 1
ATOM 1690 C C . ALA A 1 231 ? -12.536 32.074 49.463 1.00 53.92 241 ALA A C 1
ATOM 1691 O O . ALA A 1 231 ? -13.417 32.311 50.302 1.00 52.19 241 ALA A O 1
ATOM 1693 N N . LYS A 1 232 ? -12.596 31.186 48.500 1.00 48.06 242 LYS A N 1
ATOM 1694 C CA . LYS A 1 232 ? -13.730 30.297 48.296 1.00 49.09 242 LYS A CA 1
ATOM 1695 C C . LYS A 1 232 ? -13.224 28.985 47.726 1.00 56.26 242 LYS A C 1
ATOM 1696 O O . LYS A 1 232 ? -12.975 28.868 46.514 1.00 52.25 242 LYS A O 1
ATOM 1702 N N . ALA A 1 233 ? -13.079 28.050 48.633 1.00 56.90 243 ALA A N 1
ATOM 1703 C CA . ALA A 1 233 ? -12.618 26.713 48.302 1.00 57.84 243 ALA A CA 1
ATOM 1704 C C . ALA A 1 233 ? -13.608 26.067 47.350 1.00 65.47 243 ALA A C 1
ATOM 1705 O O . ALA A 1 233 ? -14.777 25.844 47.702 1.00 66.26 243 ALA A O 1
ATOM 1707 N N . ILE A 1 234 ? -13.068 25.822 46.200 1.00 63.99 244 ILE A N 1
ATOM 1708 C CA . ILE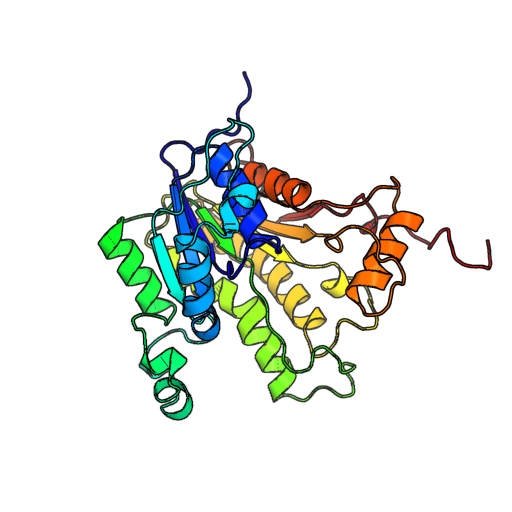 A 1 234 ? -13.733 25.180 45.083 1.00 67.18 244 ILE A CA 1
ATOM 1709 C C . ILE A 1 234 ? -12.631 24.490 44.319 1.00 79.55 244 ILE A C 1
ATOM 1710 O O . ILE A 1 234 ? -11.604 25.101 43.998 1.00 76.47 244 ILE A O 1
ATOM 1715 N N . GLY A 1 235 ? -12.849 23.242 44.057 1.00 74.80 245 GLY A N 1
ATOM 1716 C CA . GLY A 1 235 ? -11.838 22.418 43.418 1.00 70.07 245 GLY A CA 1
ATOM 1717 C C . GLY A 1 235 ? -11.262 21.514 44.493 1.00 60.96 245 GLY A C 1
ATOM 1718 O O . GLY A 1 235 ? -11.303 21.837 45.689 1.00 52.78 245 GLY A O 1
ATOM 1719 N N . PHE A 1 236 ? -10.745 20.418 44.038 1.00 51.13 246 PHE A N 1
ATOM 1720 C CA . PHE A 1 236 ? -10.221 19.374 44.908 1.00 46.88 246 PHE A CA 1
ATOM 1721 C C . PHE A 1 236 ? -9.160 19.896 45.904 1.00 39.41 246 PHE A C 1
ATOM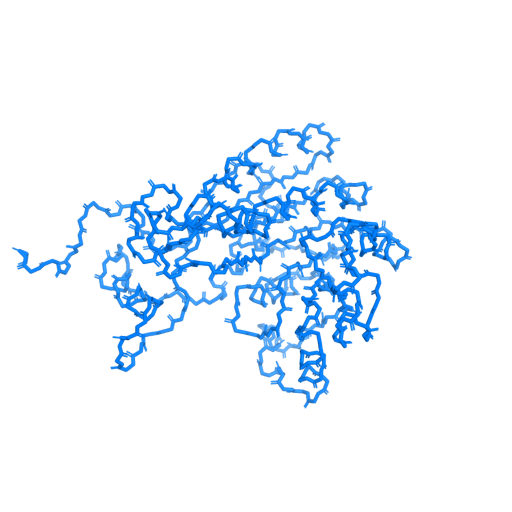 1722 O O . PHE A 1 236 ? -9.259 19.687 47.119 1.00 34.95 246 PHE A O 1
ATOM 1730 N N . ILE A 1 237 ? -8.148 20.578 45.400 1.00 28.45 247 ILE A N 1
ATOM 1731 C CA . ILE A 1 237 ? -7.021 21.030 46.249 1.00 30.22 247 ILE A CA 1
ATOM 1732 C C . ILE A 1 237 ? -7.436 22.114 47.267 1.00 36.31 247 ILE A C 1
ATOM 1733 O O . ILE A 1 237 ? -7.012 22.096 48.432 1.00 31.97 247 ILE A O 1
ATOM 1738 N N . ASP A 1 238 ? -8.256 23.055 46.841 1.00 33.93 248 ASP A N 1
ATOM 1739 C CA . ASP A 1 238 ? -8.710 24.143 47.734 1.00 33.29 248 ASP A CA 1
ATOM 1740 C C . ASP A 1 238 ? -9.480 23.563 48.926 1.00 28.80 248 ASP A C 1
ATOM 1741 O O . ASP A 1 238 ? -9.349 24.037 50.067 1.00 25.07 248 ASP A O 1
ATOM 1746 N N . THR A 1 239 ? -10.359 22.672 48.634 1.00 20.88 249 THR A N 1
ATOM 1747 C CA . THR A 1 239 ? -11.141 22.120 49.702 1.00 26.80 249 THR A CA 1
ATOM 1748 C C . THR A 1 239 ? -10.245 21.303 50.666 1.00 29.96 249 THR A C 1
ATOM 1749 O O . THR A 1 239 ? -10.490 21.285 51.863 1.00 29.05 249 THR A O 1
ATOM 1753 N N . MET A 1 240 ? -9.227 20.634 50.125 1.00 23.48 250 MET A N 1
ATOM 1754 C CA . MET A 1 240 ? -8.342 19.799 50.931 1.00 20.36 250 MET A CA 1
ATOM 1755 C C . MET A 1 240 ? -7.437 20.623 51.812 1.00 18.05 250 MET A C 1
ATOM 1756 O O . MET A 1 240 ? -7.011 20.196 52.869 1.00 19.76 250 MET A O 1
ATOM 1761 N N . ILE A 1 241 ? -7.123 21.821 51.353 1.00 17.84 251 ILE A N 1
ATOM 1762 C CA . ILE A 1 241 ? -6.261 22.712 52.122 1.00 19.76 251 ILE A CA 1
ATOM 1763 C C . ILE A 1 241 ? -7.024 23.170 53.356 1.00 23.13 251 ILE A C 1
ATOM 1764 O O . ILE A 1 241 ? -6.503 23.204 54.471 1.00 22.01 251 ILE A O 1
ATOM 1769 N N . GLU A 1 242 ? -8.279 23.518 53.124 1.00 25.05 252 GLU A N 1
ATOM 1770 C CA . GLU A 1 242 ? -9.180 23.974 54.178 1.00 27.91 252 GLU A CA 1
ATOM 1771 C C . GLU A 1 242 ? -9.453 22.815 55.156 1.00 28.06 252 GLU A C 1
ATOM 1772 O O . GLU A 1 242 ? -9.397 23.004 56.352 1.00 24.55 252 GLU A O 1
ATOM 1778 N N . TYR A 1 243 ? -9.765 21.624 54.635 1.00 23.13 253 TYR A N 1
ATOM 1779 C CA . TYR A 1 243 ? -10.037 20.461 55.473 1.00 24.02 253 TYR A CA 1
ATOM 1780 C C . TYR A 1 243 ? -8.848 20.124 56.393 1.00 23.80 253 TYR A C 1
ATOM 1781 O O . TYR A 1 243 ? -9.012 19.882 57.593 1.00 23.61 253 TYR A O 1
ATOM 1790 N N . SER A 1 244 ? -7.645 20.130 55.827 1.00 21.67 254 SER A N 1
ATOM 1791 C CA . SER A 1 244 ? -6.454 19.828 56.603 1.00 21.62 254 SER A CA 1
ATOM 1792 C C . SER A 1 244 ? -6.217 20.916 57.656 1.00 23.81 254 SER A C 1
ATOM 1793 O O . SER A 1 244 ? -5.847 20.644 58.789 1.00 22.44 254 SER A O 1
ATOM 1796 N N . TYR A 1 245 ? -6.435 22.160 57.279 1.00 20.35 255 TYR A N 1
ATOM 1797 C CA . TYR A 1 245 ? -6.242 23.226 58.224 1.00 21.96 255 TYR A CA 1
ATOM 1798 C C . TYR A 1 245 ? -7.173 23.067 59.439 1.00 18.09 255 TYR A C 1
ATOM 1799 O O . TYR A 1 245 ? -6.790 23.218 60.572 1.00 19.86 255 TYR A O 1
ATOM 1808 N N . ASN A 1 246 ? -8.417 22.748 59.185 1.00 18.08 256 ASN A N 1
ATOM 1809 C CA . ASN A 1 246 ? -9.366 22.595 60.259 1.00 19.52 256 ASN A CA 1
ATOM 1810 C C . ASN A 1 246 ? -9.169 21.345 61.067 1.00 26.50 256 ASN A C 1
ATOM 1811 O O . ASN A 1 246 ? -9.487 21.315 62.246 1.00 24.14 256 ASN A O 1
ATOM 1816 N N . ASN A 1 247 ? -8.728 20.290 60.406 1.00 17.14 257 ASN A N 1
ATOM 1817 C CA . ASN A 1 247 ? -8.608 19.003 61.047 1.00 17.52 257 ASN A CA 1
ATOM 1818 C C . ASN A 1 247 ? -7.312 18.344 61.515 1.00 22.74 257 ASN A C 1
ATOM 1819 O O . ASN A 1 247 ? -7.365 17.262 62.103 1.00 22.42 257 ASN A O 1
ATOM 1824 N N . ALA A 1 248 ? -6.170 18.963 61.248 1.00 18.49 258 ALA A N 1
ATOM 1825 C CA . ALA A 1 248 ? -4.874 18.412 61.633 1.00 16.43 258 ALA A CA 1
ATOM 1826 C C . ALA A 1 248 ? -4.608 18.638 63.080 1.00 20.68 258 ALA A C 1
ATOM 1827 O O . ALA A 1 248 ? -5.174 19.553 63.682 1.00 22.70 258 ALA A O 1
ATOM 1829 N N . PRO A 1 249 ? -3.719 17.816 63.624 1.00 19.28 259 PRO A N 1
ATOM 1830 C CA . PRO A 1 249 ? -3.346 17.900 65.043 1.00 18.97 259 PRO A CA 1
ATOM 1831 C C . PRO A 1 249 ? -2.837 19.289 65.385 1.00 24.45 259 PRO A C 1
ATOM 1832 O O . PRO A 1 249 ? -3.018 19.803 66.477 1.00 29.30 259 PRO A O 1
ATOM 1836 N N . ILE A 1 250 ? -2.227 19.921 64.418 1.00 24.49 260 ILE A N 1
ATOM 1837 C CA . ILE A 1 250 ? -1.732 21.261 64.622 1.00 28.70 260 ILE A CA 1
ATOM 1838 C C . ILE A 1 250 ? -2.370 22.076 63.466 1.00 33.37 260 ILE A C 1
ATOM 1839 O O . ILE A 1 250 ? -2.327 21.706 62.286 1.00 29.72 260 ILE A O 1
ATOM 1844 N N . GLN A 1 251 ? -3.059 23.144 63.824 1.00 20.94 261 GLN A N 1
ATOM 1845 C CA . GLN A 1 251 ? -3.740 23.953 62.828 1.00 20.95 261 GLN A CA 1
ATOM 1846 C C . GLN A 1 251 ? -2.783 24.997 62.191 1.00 33.69 261 GLN A C 1
ATOM 1847 O O . GLN A 1 251 ? -2.325 25.948 62.837 1.00 34.58 261 GLN A O 1
ATOM 1853 N N . LYS A 1 252 ? -2.471 24.794 60.916 1.00 28.63 262 LYS A N 1
ATOM 1854 C CA . LYS A 1 252 ? -1.570 25.669 60.178 1.00 23.44 262 LYS A CA 1
ATOM 1855 C C . LYS A 1 252 ? -1.605 25.201 58.757 1.00 26.57 262 LYS A C 1
ATOM 1856 O O . LYS A 1 252 ? -2.105 24.119 58.468 1.00 26.20 262 LYS A O 1
ATOM 1862 N N . THR A 1 253 ? -1.085 26.008 57.850 1.00 32.88 263 THR A N 1
ATOM 1863 C CA . THR A 1 253 ? -1.070 25.532 56.473 1.00 35.96 263 THR A CA 1
ATOM 1864 C C . THR A 1 253 ? 0.265 24.814 56.285 1.00 30.36 263 THR A C 1
ATOM 1865 O O . THR A 1 253 ? 1.097 24.718 57.190 1.00 29.44 263 THR A O 1
ATOM 1869 N N . LEU A 1 254 ? 0.444 24.294 55.089 1.00 25.55 264 LEU A N 1
ATOM 1870 C CA . LEU A 1 254 ? 1.666 23.600 54.732 1.00 24.40 264 LEU A CA 1
ATOM 1871 C C . LEU A 1 254 ? 2.284 24.452 53.642 1.00 22.91 264 LEU A C 1
ATOM 1872 O O . LEU A 1 254 ? 1.600 24.795 52.656 1.00 24.34 264 LEU A O 1
ATOM 1877 N N . THR A 1 255 ? 3.546 24.796 53.791 1.00 19.17 265 THR A N 1
ATOM 1878 C CA . THR A 1 255 ? 4.181 25.595 52.746 1.00 20.79 265 THR A CA 1
ATOM 1879 C C . THR A 1 255 ? 5.152 24.690 52.033 1.00 27.23 265 THR A C 1
ATOM 1880 O O . THR A 1 255 ? 5.597 23.722 52.619 1.00 20.75 265 THR A O 1
ATOM 1884 N N . ALA A 1 256 ? 5.472 24.980 50.773 1.00 23.80 266 ALA A N 1
ATOM 1885 C CA . ALA A 1 256 ? 6.400 24.128 50.044 1.00 23.89 266 ALA A CA 1
ATOM 1886 C C . ALA A 1 256 ? 7.751 23.930 50.715 1.00 23.24 266 ALA A C 1
ATOM 1887 O O . ALA A 1 256 ? 8.346 22.841 50.679 1.00 24.71 266 ALA A O 1
ATOM 1889 N N . ASP A 1 257 ? 8.269 24.948 51.369 1.00 19.00 267 ASP A N 1
ATOM 1890 C CA . ASP A 1 257 ? 9.571 24.732 52.000 1.00 18.18 267 ASP A CA 1
ATOM 1891 C C . ASP A 1 257 ? 9.561 23.673 53.072 1.00 15.67 267 ASP A C 1
ATOM 1892 O O . ASP A 1 257 ? 10.604 23.083 53.392 1.00 17.93 267 ASP A O 1
ATOM 1897 N N . GLU A 1 258 ? 8.385 23.471 53.658 1.00 17.09 268 GLU A N 1
ATOM 1898 C CA . GLU A 1 258 ? 8.259 22.497 54.728 1.00 17.14 268 GLU A CA 1
ATOM 1899 C C . GLU A 1 258 ? 8.558 21.147 54.204 1.00 23.83 268 GLU A C 1
ATOM 1900 O O . GLU A 1 258 ? 9.154 20.323 54.896 1.00 18.78 268 GLU A O 1
ATOM 1906 N N . VAL A 1 259 ? 8.161 20.917 52.961 1.00 20.54 269 VAL A N 1
ATOM 1907 C CA . VAL A 1 259 ? 8.416 19.617 52.324 1.00 18.42 269 VAL A CA 1
ATOM 1908 C C . VAL A 1 259 ? 9.865 19.612 51.800 1.00 18.67 269 VAL A C 1
ATOM 1909 O O . VAL A 1 259 ? 10.615 18.614 51.914 1.00 16.01 269 VAL A O 1
ATOM 1913 N N . GLY A 1 260 ? 10.267 20.751 51.223 1.00 17.14 270 GLY A N 1
ATOM 1914 C CA . GLY A 1 260 ? 11.625 20.868 50.683 1.00 16.91 270 GLY A CA 1
ATOM 1915 C C . GLY A 1 260 ? 12.667 20.635 51.782 1.00 20.10 270 GLY A C 1
ATOM 1916 O O . GLY A 1 260 ? 13.697 19.977 51.566 1.00 19.94 270 GLY A O 1
ATOM 1917 N N . ASN A 1 261 ? 12.391 21.152 52.967 1.00 16.83 271 ASN A N 1
ATOM 1918 C CA . ASN A 1 261 ? 13.335 20.974 54.095 1.00 21.75 271 ASN A CA 1
ATOM 1919 C C . ASN A 1 261 ? 13.447 19.514 54.549 1.00 19.59 271 ASN A C 1
ATOM 1920 O O . ASN A 1 261 ? 14.533 19.024 54.860 1.00 17.69 271 ASN A O 1
ATOM 1925 N N . ALA A 1 262 ? 12.314 18.812 54.568 1.00 16.41 272 ALA A N 1
ATOM 1926 C CA . ALA A 1 262 ? 12.309 17.408 54.949 1.00 15.68 272 ALA A CA 1
ATOM 1927 C C . ALA A 1 262 ? 13.083 16.612 53.889 1.00 18.11 272 ALA A C 1
ATOM 1928 O O . ALA A 1 262 ? 13.865 15.693 54.192 1.00 18.31 272 ALA A O 1
ATOM 1930 N N . ALA A 1 263 ? 12.856 16.956 52.627 1.00 16.56 273 ALA A N 1
ATOM 1931 C CA . ALA A 1 263 ? 13.558 16.232 51.558 1.00 17.73 273 ALA A CA 1
ATOM 1932 C C . ALA A 1 263 ? 15.038 16.446 51.646 1.00 15.09 273 ALA A C 1
ATOM 1933 O O . ALA A 1 263 ? 15.804 15.516 51.440 1.00 16.90 273 ALA A O 1
ATOM 1935 N N . ALA A 1 264 ? 15.452 17.679 51.918 1.00 15.17 274 ALA A N 1
ATOM 1936 C CA . ALA A 1 264 ? 16.865 17.963 51.998 1.00 18.18 274 ALA A CA 1
ATOM 1937 C C . ALA A 1 264 ? 17.481 17.090 53.102 1.00 22.86 274 ALA A C 1
ATOM 1938 O O . ALA A 1 264 ? 18.530 16.498 52.914 1.00 20.05 274 ALA A O 1
ATOM 1940 N N . PHE A 1 265 ? 16.822 16.992 54.247 1.00 17.96 275 PHE A N 1
ATOM 1941 C CA . PHE A 1 265 ? 17.327 16.160 55.327 1.00 16.56 275 PHE A CA 1
ATOM 1942 C C . PHE A 1 265 ? 17.423 14.691 54.881 1.00 19.36 275 PHE A C 1
ATOM 1943 O O . PHE A 1 265 ? 18.455 14.015 55.116 1.00 16.50 275 PHE A O 1
ATOM 1951 N N . LEU A 1 266 ? 16.342 14.190 54.272 1.00 17.07 276 LEU A N 1
ATOM 1952 C CA . LEU A 1 266 ? 16.283 12.799 53.849 1.00 15.00 276 LEU A CA 1
ATOM 1953 C C . LEU A 1 266 ? 17.326 12.328 52.833 1.00 17.56 276 LEU A C 1
ATOM 1954 O O . LEU A 1 266 ? 17.704 11.164 52.813 1.00 17.69 276 LEU A O 1
ATOM 1959 N N . VAL A 1 267 ? 17.781 13.228 51.974 1.00 15.66 277 VAL A N 1
ATOM 1960 C CA . VAL A 1 267 ? 18.786 12.858 50.985 1.00 16.40 277 VAL A CA 1
ATOM 1961 C C . VAL A 1 267 ? 20.208 13.169 51.475 1.00 21.38 277 VAL A C 1
ATOM 1962 O O . VAL A 1 267 ? 21.181 12.948 50.737 1.00 23.07 277 VAL A O 1
ATOM 1966 N N . SER A 1 268 ? 20.346 13.689 52.693 1.00 16.30 278 SER A N 1
ATOM 1967 C CA . SER A 1 268 ? 21.665 14.003 53.240 1.00 15.03 278 SER A CA 1
ATOM 1968 C C . SER A 1 268 ? 22.224 12.830 54.032 1.00 20.97 278 SER A C 1
ATOM 1969 O O . SER A 1 268 ? 21.504 11.920 54.400 1.00 21.49 278 SER A O 1
ATOM 1972 N N . PRO A 1 269 ? 23.518 12.892 54.303 1.00 24.66 279 PRO A N 1
ATOM 1973 C CA . PRO A 1 269 ? 24.234 11.889 55.056 1.00 23.45 279 PRO A CA 1
ATOM 1974 C C . PRO A 1 269 ? 23.702 11.827 56.471 1.00 23.82 279 PRO A C 1
ATOM 1975 O O . PRO A 1 269 ? 23.889 10.825 57.149 1.00 26.34 279 PRO A O 1
ATOM 1979 N N . LEU A 1 270 ? 23.025 12.879 56.919 1.00 20.56 280 LEU A N 1
ATOM 1980 C CA . LEU A 1 270 ? 22.483 12.855 58.275 1.00 20.42 280 LEU A CA 1
ATOM 1981 C C . LEU A 1 270 ? 21.408 11.770 58.379 1.00 26.88 280 LEU A C 1
ATOM 1982 O O . LEU A 1 270 ? 21.166 11.240 59.456 1.00 24.92 280 LEU A O 1
ATOM 1987 N N . ALA A 1 271 ? 20.764 11.466 57.253 1.00 20.37 281 ALA A N 1
ATOM 1988 C CA . ALA A 1 271 ? 19.694 10.468 57.166 1.00 16.78 281 ALA A CA 1
ATOM 1989 C C . ALA A 1 271 ? 20.204 9.077 56.818 1.00 22.51 281 ALA A C 1
ATOM 1990 O O . ALA A 1 271 ? 19.440 8.210 56.333 1.00 18.71 281 ALA A O 1
ATOM 1992 N N . SER A 1 272 ? 21.489 8.855 57.070 1.00 18.57 282 SER A N 1
ATOM 1993 C CA . SER A 1 272 ? 22.081 7.580 56.729 1.00 16.21 282 SER A CA 1
ATOM 1994 C C . SER A 1 272 ? 21.447 6.293 57.186 1.00 21.62 282 SER A C 1
ATOM 1995 O O . SER A 1 272 ? 21.742 5.252 56.615 1.00 20.08 282 SER A O 1
ATOM 1998 N N . ALA A 1 273 ? 20.601 6.322 58.212 1.00 17.05 283 ALA A N 1
ATOM 1999 C CA . ALA A 1 273 ? 20.005 5.085 58.679 1.00 18.14 283 ALA A CA 1
ATOM 2000 C C . ALA A 1 273 ? 18.556 4.951 58.261 1.00 19.96 283 ALA A C 1
ATOM 2001 O O . ALA A 1 273 ? 17.846 4.077 58.713 1.00 18.33 283 ALA A O 1
ATOM 2003 N N . ILE A 1 274 ? 18.114 5.872 57.426 1.00 15.42 284 ILE A N 1
ATOM 2004 C CA . ILE A 1 274 ? 16.740 5.862 56.966 1.00 16.04 284 ILE A CA 1
ATOM 2005 C C . ILE A 1 274 ? 16.594 5.488 55.474 1.00 19.93 284 ILE A C 1
ATOM 2006 O O . ILE A 1 274 ? 17.087 6.222 54.594 1.00 19.18 284 ILE A O 1
ATOM 2011 N N . THR A 1 275 ? 15.893 4.386 55.194 1.00 15.44 285 THR A N 1
ATOM 2012 C CA . THR A 1 275 ? 15.663 3.966 53.809 1.00 12.91 285 THR A CA 1
ATOM 2013 C C . THR A 1 275 ? 14.409 3.090 53.750 1.00 18.33 285 THR A C 1
ATOM 2014 O O . THR A 1 275 ? 14.088 2.423 54.744 1.00 16.68 285 THR A O 1
ATOM 2018 N N . GLY A 1 276 ? 13.709 3.102 52.600 1.00 14.99 286 GLY A N 1
ATOM 2019 C CA . GLY A 1 276 ? 12.476 2.330 52.322 1.00 13.33 286 GLY A CA 1
ATOM 2020 C C . GLY A 1 276 ? 11.292 2.901 53.090 1.00 16.16 286 GLY A C 1
ATOM 2021 O O . GLY A 1 276 ? 10.257 2.256 53.248 1.00 19.35 286 GLY A O 1
ATOM 2022 N N . ALA A 1 277 ? 11.473 4.116 53.600 1.00 15.79 287 ALA A N 1
ATOM 2023 C CA . ALA A 1 277 ? 10.463 4.763 54.416 1.00 15.72 287 ALA A CA 1
ATOM 2024 C C . ALA A 1 277 ? 9.435 5.700 53.748 1.00 20.47 287 ALA A C 1
ATOM 2025 O O . ALA A 1 277 ? 9.710 6.303 52.720 1.00 13.85 287 ALA A O 1
ATOM 2027 N N . THR A 1 278 ? 8.250 5.814 54.367 1.00 16.83 288 THR A N 1
ATOM 2028 C CA . THR A 1 278 ? 7.214 6.730 53.915 1.00 15.63 288 THR A CA 1
ATOM 2029 C C . THR A 1 278 ? 7.134 7.724 55.066 1.00 21.27 288 THR A C 1
ATOM 2030 O O . THR A 1 278 ? 6.666 7.379 56.158 1.00 18.49 288 THR A O 1
ATOM 2034 N N . ILE A 1 279 ? 7.618 8.937 54.837 1.00 18.78 289 ILE A N 1
ATOM 2035 C CA . ILE A 1 279 ? 7.618 9.993 55.850 1.00 16.85 289 ILE A CA 1
ATOM 2036 C C . ILE A 1 279 ? 6.455 10.952 55.590 1.00 21.12 289 ILE A C 1
ATOM 2037 O O . ILE A 1 279 ? 6.349 11.527 54.495 1.00 16.79 289 ILE A O 1
ATOM 2042 N N . TYR A 1 280 ? 5.586 11.133 56.591 1.00 14.57 290 TYR A N 1
ATOM 2043 C CA . TYR A 1 280 ? 4.458 12.038 56.455 1.00 14.08 290 TYR A CA 1
ATOM 2044 C C . TYR A 1 280 ? 4.820 13.476 56.808 1.00 19.79 290 TYR A C 1
ATOM 2045 O O . TYR A 1 280 ? 5.211 13.766 57.931 1.00 21.11 290 TYR A O 1
ATOM 2054 N N . VAL A 1 281 ? 4.644 14.386 55.854 1.00 14.58 291 VAL A N 1
ATOM 2055 C CA . VAL A 1 281 ? 4.934 15.813 56.081 1.00 16.65 291 VAL A CA 1
ATOM 2056 C C . VAL A 1 281 ? 3.601 16.414 55.695 1.00 19.58 291 VAL A C 1
ATOM 2057 O O . VAL A 1 281 ? 3.425 16.941 54.595 1.00 17.13 291 VAL A O 1
ATOM 2061 N N . ASP A 1 282 ? 2.666 16.315 56.637 1.00 16.88 292 ASP A N 1
ATOM 2062 C CA . ASP A 1 282 ? 1.272 16.712 56.435 1.00 18.28 292 ASP A CA 1
ATOM 2063 C C . ASP A 1 282 ? 0.551 17.270 57.696 1.00 20.04 292 ASP A C 1
ATOM 2064 O O . ASP A 1 282 ? -0.666 17.095 57.855 1.00 16.34 292 ASP A O 1
ATOM 2069 N N . ASN A 1 283 ? 1.313 17.904 58.580 1.00 18.11 293 ASN A N 1
ATOM 2070 C CA . ASN A 1 283 ? 0.779 18.480 59.818 1.00 18.95 293 ASN A CA 1
ATOM 2071 C C . ASN A 1 283 ? 0.132 17.455 60.732 1.00 17.23 293 ASN A C 1
ATOM 2072 O O . ASN A 1 283 ? -0.678 17.783 61.594 1.00 19.63 293 ASN A O 1
ATOM 2077 N N . GLY A 1 284 ? 0.508 16.209 60.510 1.00 12.37 294 GLY A N 1
ATOM 2078 C CA . GLY A 1 284 ? -0.007 15.080 61.282 1.00 15.23 294 GLY A CA 1
ATOM 2079 C C . GLY A 1 284 ? -1.429 14.657 60.939 1.00 22.24 294 GLY A C 1
ATOM 2080 O O . GLY A 1 284 ? -2.032 13.853 61.653 1.00 18.77 294 GLY A O 1
ATOM 2081 N N . LEU A 1 285 ? -2.094 15.188 59.830 1.00 17.95 295 LEU A N 1
ATOM 2082 C CA . LEU A 1 285 ? -3.451 14.798 59.419 1.00 16.79 295 LEU A CA 1
ATOM 2083 C C . LEU A 1 285 ? -3.594 13.275 59.470 1.00 13.15 295 LEU A C 1
ATOM 2084 O O . LEU A 1 285 ? -4.657 12.745 59.826 1.00 15.64 295 LEU A O 1
ATOM 2089 N N . ASN A 1 286 ? -2.665 12.586 58.776 1.00 14.41 296 ASN A N 1
ATOM 2090 C CA . ASN A 1 286 ? -2.858 11.172 58.612 1.00 13.86 296 ASN A CA 1
ATOM 2091 C C . ASN A 1 286 ? -3.158 10.445 59.897 1.00 21.17 296 ASN A C 1
ATOM 2092 O O . ASN A 1 286 ? -3.756 9.382 59.848 1.00 16.97 296 ASN A O 1
ATOM 2097 N N . SER A 1 287 ? -2.725 10.977 61.038 1.00 16.07 297 SER A N 1
ATOM 2098 C CA . SER A 1 287 ? -2.956 10.283 62.336 1.00 14.35 297 SER A CA 1
ATOM 2099 C C . SER A 1 287 ? -4.321 10.444 62.911 1.00 16.03 297 SER A C 1
ATOM 2100 O O . SER A 1 287 ? -4.707 9.707 63.807 1.00 17.94 297 SER A O 1
ATOM 2103 N N . MET A 1 288 ? -5.063 11.430 62.434 1.00 15.46 298 MET A N 1
ATOM 2104 C CA . MET A 1 288 ? -6.419 11.667 62.990 1.00 14.62 298 MET A CA 1
ATOM 2105 C C . MET A 1 288 ? -7.437 10.572 62.683 1.00 23.88 298 MET A C 1
ATOM 2106 O O . MET A 1 288 ? -7.456 10.047 61.581 1.00 21.41 298 MET A O 1
ATOM 2111 N N . GLY A 1 289 ? -8.281 10.243 63.655 1.00 19.20 299 GLY A N 1
ATOM 2112 C CA . GLY A 1 289 ? -9.296 9.212 63.462 1.00 19.83 299 GLY A CA 1
ATOM 2113 C C . GLY A 1 289 ? -10.677 9.800 63.105 1.00 20.67 299 GLY A C 1
ATOM 2114 O O . GLY A 1 289 ? -11.541 9.068 62.688 1.00 22.58 299 GLY A O 1
ATOM 2115 N N . VAL A 1 290 ? -10.894 11.101 63.276 1.00 18.23 300 VAL A N 1
ATOM 2116 C CA . VAL A 1 290 ? -12.204 11.668 62.931 1.00 18.44 300 VAL A CA 1
ATOM 2117 C C . VAL A 1 290 ? -11.919 13.083 62.574 1.00 18.10 300 VAL A C 1
ATOM 2118 O O . VAL A 1 290 ? -10.902 13.615 62.976 1.00 22.94 300 VAL A O 1
ATOM 2122 N N . ALA A 1 291 ? -12.808 13.669 61.787 1.00 15.59 301 ALA A N 1
ATOM 2123 C CA . ALA A 1 291 ? -12.708 15.074 61.382 1.00 20.66 301 ALA A CA 1
ATOM 2124 C C . ALA A 1 291 ? -13.302 15.888 62.552 1.00 28.12 301 ALA A C 1
ATOM 2125 O O . ALA A 1 291 ? -14.413 15.664 62.988 1.00 26.05 301 ALA A O 1
ATOM 2127 N N . LEU A 1 292 ? -12.563 16.844 63.061 1.00 25.56 302 LEU A N 1
ATOM 2128 C CA . LEU A 1 292 ? -13.091 17.631 64.163 1.00 31.23 302 LEU A CA 1
ATOM 2129 C C . LEU A 1 292 ? -14.238 18.547 63.679 1.00 31.70 302 LEU A C 1
ATOM 2130 O O . LEU A 1 292 ? -15.047 19.011 64.467 1.00 31.10 302 LEU A O 1
ATOM 2135 N N . ASP A 1 293 ? -14.302 18.813 62.383 1.00 24.92 303 ASP A N 1
ATOM 2136 C CA . ASP A 1 293 ? -15.344 19.688 61.858 1.00 24.56 303 ASP A CA 1
ATOM 2137 C C . ASP A 1 293 ? -16.625 18.971 61.435 1.00 26.39 303 ASP A C 1
ATOM 2138 O O . ASP A 1 293 ? -17.523 19.566 60.847 1.00 31.33 303 ASP A O 1
ATOM 2143 N N . SER A 1 294 ? -16.736 17.690 61.722 1.00 21.12 304 SER A N 1
ATOM 2144 C CA . SER A 1 294 ? -17.975 17.029 61.334 1.00 17.19 304 SER A CA 1
ATOM 2145 C C . SER A 1 294 ? -19.058 17.694 62.173 1.00 29.41 304 SER A C 1
ATOM 2146 O O . SER A 1 294 ? -18.877 17.947 63.372 1.00 25.22 304 SER A O 1
ATOM 2149 N N . PRO A 1 295 ? -20.195 17.959 61.542 1.00 30.80 305 PRO A N 1
ATOM 2150 C CA . PRO A 1 295 ? -21.308 18.596 62.224 1.00 30.94 305 PRO A CA 1
ATOM 2151 C C . PRO A 1 295 ? -21.830 17.786 63.418 1.00 41.46 305 PRO A C 1
ATOM 2152 O O . PRO A 1 295 ? -22.504 18.337 64.269 1.00 40.27 305 PRO A O 1
ATOM 2156 N N . VAL A 1 296 ? -21.532 16.490 63.499 1.00 35.42 306 VAL A N 1
ATOM 2157 C CA . VAL A 1 296 ? -22.021 15.716 64.627 1.00 31.45 306 VAL A CA 1
ATOM 2158 C C . VAL A 1 296 ? -21.355 16.196 65.888 1.00 33.10 306 VAL A C 1
ATOM 2159 O O . VAL A 1 296 ? -21.868 16.023 66.967 1.00 40.95 306 VAL A O 1
ATOM 2163 N N . PHE A 1 297 ? -20.199 16.817 65.761 1.00 33.64 307 PHE A N 1
ATOM 2164 C CA . PHE A 1 297 ? -19.507 17.340 66.943 1.00 32.57 307 PHE A CA 1
ATOM 2165 C C . PHE A 1 297 ? -19.662 18.866 67.051 1.00 47.02 307 PHE A C 1
ATOM 2166 O O . PHE A 1 297 ? -20.378 19.396 67.896 1.00 64.36 307 PHE A O 1
#

Radius of gyration: 18.96 Å; Cα contacts (8 Å, |Δi|>4): 582; chains: 1; bounding box: 52×41×52 Å

Sequence (297 aa):
GLPIDLRGKRAFIAGIADDNGYGWAVAKSLAAAGAEILVGTWVPALNIFETSLRRGKFDQSRVLPDGSLMEIKKVYPLDAVFDNPEDVPEDVKANKRYAGSSNWTVQEAAECVRQDFGSIDILVHSLANGPEVSKPLLETSRKGYLAAISASSYSFVSLLSHFLPIMNPGGASISLTYIASERIIPGYGGGMSSAKAALESDTRVLAFEAGRKQNIRVNTISAGPLGSRAAKAIGFIDTMIEYSYNNAPIQKTLTADEVGNAAAFLVSPLASAITGATIYVDNGLNSMGVALDSPVF

Organism: Brassica napus (NCBI:txid3708)

Secondary structure (DSSP, 8-state):
------TT-EEEEE--SSSSSHHHHHHHHHHHTTPEEEEEEEHHHHHHHHHHHHTTTTTGGGB-TTSSBP-EEEEEEE-TT--SGGGS-HHHHTSHHHHH----SHHHHHHHHHHHHS-EEEEEE-----TTTTS-GGG--HHHHHHHHIIIIIHHHHHHHHHGGGEEEEEEEEEEE-GGGTS--TT-TTTHHHHHHHHHHHHHHHHHHHHHHH--EEEEEEE---BPPPSS--SHHHHHHHHHHHHSSS---B-HHHHHHHHHHHTSGGGTT--S-EEEESTTGGG-SS-TT-TT-

Solvent-accessible surface area: 14120 Å² total; per-residue (Å²): 129,137,85,58,56,1,181,81,73,50,0,0,0,0,28,2,39,59,38,115,30,37,3,8,7,0,0,59,11,0,16,53,16,30,10,48,2,0,0,1,0,118,4,62,19,14,107,106,1,75,60,5,34,223,178,27,95,19,50,165,31,48,56,15,124,116,47,54,74,1,72,31,128,88,20,8,26,6,7,10,63,27,33,30,60,147,71,27,61,79,86,37,49,79,76,84,36,28,63,68,30,72,69,19,2,0,80,42,1,6,52,37,0,125,87,61,52,39,29,0,16,2,0,0,1,20,39,52,74,11,92,38,61,105,95,72,96,180,109,24,52,201,77,3,86,99,40,0,38,38,14,0,2,109,0,0,35,0,0,4,69,59,0,22,82,11,3,53,98,63,5,0,1,0,1,17,5,28,26,9,25,94,112,163,39,115,54,38,8,0,0,10,26,25,0,14,42,34,0,8,48,39,2,123,76,22,10,136,92,2,21,203,157,42,108,2,26,0,1,0,0,3,7,8,22,43,24,87,105,35,122,151,37,108,51,73,101,42,60,28,10,53,90,8,56,42,1,5,82,106,106,68,40,10,63,25,78,55,0,0,81,24,0,4,73,6,8,0,79,76,1,81,102,55,68,18,27,34,55,79,23,14,23,28,34,30,91,54,77,83,24,100,71,34,133,120,154